Protein AF-A0A9P6R5T7-F1 (afdb_monomer_lite)

Radius of gyration: 23.68 Å; chains: 1; bounding box: 91×41×54 Å

Secondary structure (DSSP, 8-state):
--------PPP------GGGS-S--------PPPPPTTPPPS-HHHHHHHHHHHHSPSPPTTSS-HHHHHHHHHHHH-HHHHHHHHHHHHHHHHHHHH-S---HHHHHHHHHHGGGS-HHHHHHHHHHHHHHHHH-SS--HHHHHHHHHHHHTPPTTSS-HHHHHHHHHHHHHHHHHTTTS-HHHHHHHHHHHHHHHHHHHHTT--S---HHHHHHHHHHHHHTT-

Structure (mmCIF, N/CA/C/O backbone):
data_AF-A0A9P6R5T7-F1
#
_entry.id   AF-A0A9P6R5T7-F1
#
loop_
_atom_site.group_PDB
_atom_site.id
_atom_site.type_symbol
_atom_site.label_atom_id
_atom_site.label_alt_id
_atom_site.label_comp_id
_atom_site.label_asym_id
_atom_site.label_entity_id
_atom_site.label_seq_id
_atom_site.pdbx_PDB_ins_code
_atom_site.Cartn_x
_atom_site.Cartn_y
_atom_site.Cartn_z
_atom_site.occupancy
_atom_site.B_iso_or_equiv
_atom_site.auth_seq_id
_atom_site.auth_comp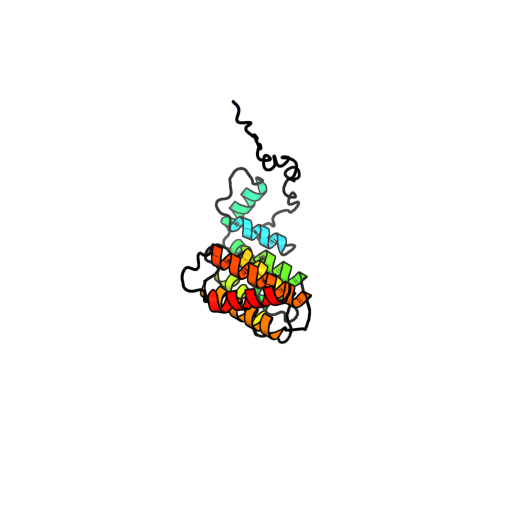_id
_atom_site.auth_asym_id
_atom_site.auth_atom_id
_atom_site.pdbx_PDB_model_num
ATOM 1 N N . MET A 1 1 ? 70.461 21.029 13.397 1.00 35.22 1 MET A N 1
ATOM 2 C CA . MET A 1 1 ? 69.632 22.252 13.493 1.00 35.22 1 MET A CA 1
ATOM 3 C C . MET A 1 1 ? 69.107 22.554 12.098 1.00 35.22 1 MET A C 1
ATOM 5 O O . MET A 1 1 ? 69.933 22.679 11.215 1.00 35.22 1 MET A O 1
ATOM 9 N N . ALA A 1 2 ? 67.817 22.617 11.790 1.00 35.91 2 ALA A N 1
ATOM 10 C CA . ALA A 1 2 ? 66.601 22.379 12.557 1.00 35.91 2 ALA A CA 1
ATOM 11 C C . ALA A 1 2 ? 65.521 21.917 11.555 1.00 35.91 2 ALA A C 1
ATOM 13 O O . ALA A 1 2 ? 65.414 22.484 10.469 1.00 35.91 2 ALA A O 1
ATOM 14 N N . TYR A 1 3 ? 64.772 20.873 11.911 1.00 31.05 3 TYR A N 1
ATOM 15 C CA . TYR A 1 3 ? 63.537 20.480 11.232 1.00 31.05 3 TYR A CA 1
ATOM 16 C C . TYR A 1 3 ? 62.458 21.518 11.571 1.00 31.05 3 TYR A C 1
ATOM 18 O O . TYR A 1 3 ? 62.291 21.855 12.741 1.00 31.05 3 TYR A O 1
ATOM 26 N N . VAL A 1 4 ? 61.746 22.029 10.565 1.00 40.00 4 VAL A N 1
ATOM 27 C CA . VAL A 1 4 ? 60.558 22.873 10.754 1.00 40.00 4 VAL A CA 1
ATOM 28 C C . VAL A 1 4 ? 59.342 22.016 10.424 1.00 40.00 4 VAL A C 1
ATOM 30 O O . VAL A 1 4 ? 59.056 21.750 9.259 1.00 40.00 4 VAL A O 1
ATOM 33 N N . GLU A 1 5 ? 58.661 21.545 11.465 1.00 35.28 5 GLU A N 1
ATOM 34 C CA . GLU A 1 5 ? 57.391 20.827 11.372 1.00 35.28 5 GLU A CA 1
ATOM 35 C C . GLU A 1 5 ? 56.309 21.744 10.786 1.00 35.28 5 GLU A C 1
ATOM 37 O O . GLU A 1 5 ? 55.993 22.802 11.332 1.00 35.28 5 GLU A O 1
ATOM 42 N N . HIS A 1 6 ? 55.723 21.342 9.660 1.00 39.03 6 HIS A N 1
ATOM 43 C CA . HIS A 1 6 ? 54.469 21.909 9.176 1.00 39.03 6 HIS A CA 1
ATOM 44 C C . HIS A 1 6 ? 53.315 21.208 9.896 1.00 39.03 6 HIS A C 1
ATOM 46 O O . HIS A 1 6 ? 52.874 20.133 9.497 1.00 39.03 6 HIS A O 1
ATOM 52 N N . SER A 1 7 ? 52.834 21.827 10.977 1.00 39.62 7 SER A N 1
ATOM 53 C CA . SER A 1 7 ? 51.583 21.451 11.639 1.00 39.62 7 SER A CA 1
ATOM 54 C C . SER A 1 7 ? 50.399 21.854 10.751 1.00 39.62 7 SER A C 1
ATOM 56 O O . SER A 1 7 ? 49.835 22.942 10.869 1.00 39.62 7 SER A O 1
ATOM 58 N N . GLY A 1 8 ? 50.065 20.988 9.794 1.00 36.66 8 GLY A N 1
ATOM 59 C CA . GLY A 1 8 ? 48.833 21.054 9.016 1.00 36.66 8 GLY A CA 1
ATOM 60 C C . GLY A 1 8 ? 47.677 20.526 9.858 1.00 36.66 8 GLY A C 1
ATOM 61 O O . GLY A 1 8 ? 47.391 19.332 9.850 1.00 36.66 8 GLY A O 1
ATOM 62 N N . ARG A 1 9 ? 47.037 21.415 10.620 1.00 36.22 9 ARG A N 1
ATOM 63 C CA . ARG A 1 9 ? 45.802 21.121 11.353 1.00 36.22 9 ARG A CA 1
ATOM 64 C C . ARG A 1 9 ? 44.720 20.748 10.333 1.00 36.22 9 ARG A C 1
ATOM 66 O O . ARG A 1 9 ? 44.379 21.565 9.481 1.00 36.22 9 ARG A O 1
ATOM 73 N N . ALA A 1 10 ? 44.221 19.515 10.401 1.00 39.94 10 ALA A N 1
ATOM 74 C CA . ALA A 1 10 ? 43.073 19.079 9.613 1.00 39.94 10 ALA A CA 1
ATOM 75 C C . ALA A 1 10 ? 41.886 20.032 9.863 1.00 39.94 10 ALA A C 1
ATOM 77 O O . ALA A 1 10 ? 41.680 20.429 11.015 1.00 39.94 10 ALA A O 1
ATOM 78 N N . PRO A 1 11 ? 41.126 20.437 8.829 1.00 41.22 11 PRO A N 1
ATOM 79 C CA . PRO A 1 11 ? 39.915 21.209 9.043 1.00 41.22 11 PRO A CA 1
ATOM 80 C C . PRO A 1 11 ? 38.909 20.338 9.799 1.00 41.22 11 PRO A C 1
ATOM 82 O O . PRO A 1 11 ? 38.551 19.251 9.346 1.00 41.22 11 PRO A O 1
ATOM 85 N N . ASP A 1 12 ? 38.506 20.829 10.970 1.00 41.50 12 ASP A N 1
ATOM 86 C CA . ASP A 1 12 ? 37.414 20.304 11.784 1.00 41.50 12 ASP A CA 1
ATOM 87 C C . ASP A 1 12 ? 36.182 20.156 10.883 1.00 41.50 12 ASP A C 1
ATOM 89 O O . ASP A 1 12 ? 35.654 21.143 10.359 1.00 41.50 12 ASP A O 1
ATOM 93 N N . ILE A 1 13 ? 35.767 18.915 10.634 1.00 43.47 13 ILE A N 1
ATOM 94 C CA . ILE A 1 13 ? 34.576 18.626 9.844 1.00 43.47 13 ILE A CA 1
ATOM 95 C C . ILE A 1 13 ? 33.380 19.048 10.693 1.00 43.47 13 ILE A C 1
ATOM 97 O O . ILE A 1 13 ? 32.927 18.319 11.565 1.00 43.47 13 ILE A O 1
ATOM 101 N N . ALA A 1 14 ? 32.911 20.256 10.398 1.00 43.25 14 ALA A N 1
ATOM 102 C CA . ALA A 1 14 ? 31.544 20.717 10.557 1.00 43.25 14 ALA A CA 1
ATOM 103 C C . ALA A 1 14 ? 30.917 20.476 11.941 1.00 43.25 14 ALA A C 1
ATOM 105 O O . ALA A 1 14 ? 30.157 19.532 12.150 1.00 43.25 14 ALA A O 1
ATOM 106 N N . SER A 1 15 ? 31.086 21.456 12.835 1.00 47.16 15 SER A N 1
ATOM 107 C CA . SER A 1 15 ? 29.989 21.837 13.731 1.00 47.16 15 SER A CA 1
ATOM 108 C C . SER A 1 15 ? 28.795 22.226 12.863 1.00 47.16 15 SER A C 1
ATOM 110 O O . SER A 1 15 ? 28.685 23.364 12.409 1.00 47.16 15 SER A O 1
ATOM 112 N N . ILE A 1 16 ? 27.935 21.253 12.582 1.00 48.16 16 ILE A N 1
ATOM 113 C CA . ILE A 1 16 ? 26.609 21.476 12.023 1.00 48.16 16 ILE A CA 1
ATOM 114 C C . ILE A 1 16 ? 25.897 22.424 13.002 1.00 48.16 16 ILE A C 1
ATOM 116 O O . ILE A 1 16 ? 25.766 22.067 14.176 1.00 48.16 16 ILE A O 1
ATOM 120 N N . PRO A 1 17 ? 25.477 23.634 12.588 1.00 49.16 17 PRO A N 1
ATOM 121 C CA . PRO A 1 17 ? 24.652 24.481 13.434 1.00 49.16 17 PRO A CA 1
ATOM 122 C C . PRO A 1 17 ? 23.427 23.674 13.867 1.00 49.16 17 PRO A C 1
ATOM 124 O O . PRO A 1 17 ? 22.736 23.105 13.023 1.00 49.16 17 PRO A O 1
ATOM 127 N N . ALA A 1 18 ? 23.156 23.609 15.170 1.00 51.34 18 ALA A N 1
ATOM 128 C CA . ALA A 1 18 ? 21.998 22.888 15.708 1.00 51.34 18 ALA A CA 1
ATOM 129 C C . ALA A 1 18 ? 20.653 23.403 15.142 1.00 51.34 18 ALA A C 1
ATOM 131 O O . ALA A 1 18 ? 19.633 22.734 15.266 1.00 51.34 18 ALA A O 1
ATOM 132 N N . ASP A 1 19 ? 20.686 24.548 14.458 1.00 51.78 19 ASP A N 1
ATOM 133 C CA . ASP A 1 19 ? 19.548 25.241 13.866 1.00 51.78 19 ASP A CA 1
ATOM 134 C C . ASP A 1 19 ? 19.203 24.772 12.433 1.00 51.78 19 ASP A C 1
ATOM 136 O O . ASP A 1 19 ? 18.333 25.363 11.797 1.00 51.78 19 ASP A O 1
ATOM 140 N N . ILE A 1 20 ? 19.864 23.734 11.886 1.00 54.56 20 ILE A N 1
ATOM 141 C CA . ILE A 1 20 ? 19.485 23.172 10.567 1.00 54.56 20 ILE A CA 1
ATOM 142 C C . ILE A 1 20 ? 18.117 22.482 10.621 1.00 54.56 20 ILE A C 1
ATOM 144 O O . ILE A 1 20 ? 17.378 22.498 9.635 1.00 54.56 20 ILE A O 1
ATOM 148 N N . PHE A 1 21 ? 17.759 21.887 11.758 1.00 49.47 21 PHE A N 1
ATOM 149 C CA . PHE A 1 21 ? 16.429 21.324 11.929 1.00 49.47 21 PHE A CA 1
ATOM 150 C C . PHE A 1 21 ? 15.495 22.441 12.400 1.00 49.47 21 PHE A C 1
ATOM 152 O O . PHE A 1 21 ? 15.726 22.991 13.479 1.00 49.47 21 PHE A O 1
ATOM 159 N N . PRO A 1 22 ? 14.456 22.809 11.625 1.00 54.69 22 PRO A N 1
ATOM 160 C CA . PRO A 1 22 ? 13.461 23.748 12.113 1.00 54.69 22 PRO A CA 1
ATOM 161 C C . PRO A 1 22 ? 12.922 23.227 13.444 1.00 54.69 22 PRO A C 1
ATOM 163 O O . PRO A 1 22 ? 12.676 22.025 13.582 1.00 54.69 22 PRO A O 1
ATOM 166 N N . VAL A 1 23 ? 12.799 24.147 14.410 1.00 49.94 23 VAL A N 1
ATOM 167 C CA . VAL A 1 23 ? 12.083 23.995 15.686 1.00 49.94 23 VAL A CA 1
ATOM 168 C C . VAL A 1 23 ? 11.037 22.912 15.531 1.00 49.94 23 VAL A C 1
ATOM 170 O O . VAL A 1 23 ? 10.188 23.074 14.661 1.00 49.94 23 VAL A O 1
ATOM 173 N N . ASN A 1 24 ? 11.153 21.840 16.324 1.00 47.81 24 ASN A N 1
ATOM 174 C CA . ASN A 1 24 ? 10.278 20.670 16.303 1.00 47.81 24 ASN A CA 1
ATOM 175 C C . ASN A 1 24 ? 8.833 21.140 16.103 1.00 47.81 24 ASN A C 1
ATOM 177 O O . ASN A 1 24 ? 8.211 21.635 17.045 1.00 47.81 24 ASN A O 1
ATOM 181 N N . ILE A 1 25 ? 8.370 21.130 14.847 1.00 45.09 25 ILE A N 1
ATOM 182 C CA . ILE A 1 25 ? 7.057 21.659 14.505 1.00 45.09 25 ILE A CA 1
ATOM 183 C C . ILE A 1 25 ? 6.128 20.670 15.190 1.00 45.09 25 ILE A C 1
ATOM 185 O O . ILE A 1 25 ? 6.208 19.482 14.857 1.00 45.09 25 ILE A O 1
ATOM 189 N N . PRO A 1 26 ? 5.330 21.100 16.187 1.00 48.81 26 PRO A N 1
ATOM 190 C CA . PRO A 1 26 ? 4.412 20.184 16.831 1.00 48.81 26 PRO A CA 1
ATOM 191 C C . PRO A 1 26 ? 3.599 19.520 15.718 1.00 48.81 26 PRO A C 1
ATOM 193 O O . PRO A 1 26 ? 3.166 20.232 14.801 1.00 48.81 26 PRO A O 1
ATOM 196 N N . PRO A 1 27 ? 3.455 18.180 15.741 1.00 46.34 27 PRO A N 1
ATOM 197 C CA . PRO A 1 27 ? 2.653 17.475 14.757 1.00 46.34 27 PRO A CA 1
ATOM 198 C C . PRO A 1 27 ? 1.332 18.227 14.597 1.00 46.34 27 PRO A C 1
ATOM 200 O O . PRO A 1 27 ? 0.787 18.656 15.621 1.00 46.34 27 PRO A O 1
ATOM 203 N N . PRO A 1 28 ? 0.854 18.461 13.361 1.00 47.78 28 PRO A N 1
ATOM 204 C CA . PRO A 1 28 ? -0.396 19.175 13.161 1.00 47.78 28 PRO A CA 1
ATOM 205 C C . PRO A 1 28 ? -1.445 18.545 14.071 1.00 47.78 28 PRO A C 1
ATOM 207 O O . PRO A 1 28 ? -1.650 17.330 14.029 1.00 47.78 28 PRO A O 1
ATOM 210 N N . ALA A 1 29 ? -2.025 19.362 14.954 1.00 48.78 29 ALA A N 1
ATOM 211 C CA . ALA A 1 29 ? -3.080 18.898 15.830 1.00 48.78 29 ALA A CA 1
ATOM 212 C C . ALA A 1 29 ? -4.177 18.336 14.924 1.00 48.78 29 ALA A C 1
ATOM 214 O O . ALA A 1 29 ? -4.667 19.025 14.028 1.00 48.78 29 ALA A O 1
ATOM 215 N N . LEU A 1 30 ? -4.489 17.053 15.094 1.00 52.94 30 LEU A N 1
ATOM 216 C CA . LEU A 1 30 ? -5.620 16.446 14.414 1.00 52.94 30 LEU A CA 1
ATOM 217 C C . LEU A 1 30 ? -6.872 17.121 14.984 1.00 52.94 30 LEU A C 1
ATOM 219 O O . LEU A 1 30 ? -7.365 16.720 16.032 1.00 52.94 30 LEU A O 1
ATOM 223 N N . ASP A 1 31 ? -7.386 18.139 14.294 1.00 54.84 31 ASP A N 1
ATOM 224 C CA . ASP A 1 31 ? -8.653 18.826 14.604 1.00 54.84 31 ASP A CA 1
ATOM 225 C C . ASP A 1 31 ? -9.886 17.917 14.373 1.00 54.84 31 ASP A C 1
ATOM 227 O O . ASP A 1 31 ? -11.013 18.382 14.194 1.00 54.84 31 ASP A O 1
ATOM 231 N N . TRP A 1 32 ? -9.697 16.597 14.323 1.00 62.34 32 TRP A N 1
ATOM 232 C CA . TRP A 1 32 ? -10.726 15.633 13.960 1.00 62.34 32 TRP A CA 1
ATOM 233 C C . TRP A 1 32 ? -11.284 14.941 15.196 1.00 62.34 32 TRP A C 1
ATOM 235 O O . TRP A 1 32 ? -10.559 14.448 16.059 1.00 62.34 32 TRP A O 1
ATOM 245 N N . ILE A 1 33 ? -12.610 14.874 15.252 1.00 68.81 33 ILE A N 1
ATOM 246 C CA . ILE A 1 33 ? -13.337 14.124 16.271 1.00 68.81 33 ILE A CA 1
ATOM 247 C C . ILE A 1 33 ? -13.380 12.662 15.817 1.00 68.81 33 ILE A C 1
ATOM 249 O O . ILE A 1 33 ? -13.773 12.374 14.683 1.00 68.81 33 ILE A O 1
ATOM 253 N N . PHE A 1 34 ? -12.971 11.740 16.691 1.00 75.44 34 PHE A N 1
ATOM 254 C CA . PHE A 1 34 ? -13.108 10.311 16.417 1.00 75.44 34 PHE A CA 1
ATOM 255 C C . PHE A 1 34 ? -14.590 9.936 16.299 1.00 75.44 34 PHE A C 1
ATOM 257 O O . PHE A 1 34 ? -15.387 10.360 17.145 1.00 75.44 34 PHE A O 1
ATOM 264 N N . PRO A 1 35 ? -14.965 9.161 15.269 1.00 80.62 35 PRO A N 1
ATOM 265 C CA . PRO A 1 35 ? -16.345 8.752 15.063 1.00 80.62 35 PRO A CA 1
ATOM 266 C C . PRO A 1 35 ? -16.779 7.869 16.229 1.00 80.62 35 PRO A C 1
ATOM 268 O O . PRO A 1 35 ? -16.005 7.040 16.720 1.00 80.62 35 PRO A O 1
ATOM 271 N N . LYS A 1 36 ? -18.020 8.018 16.685 1.00 77.50 36 LYS A N 1
ATOM 272 C CA . LYS A 1 36 ? -18.587 7.010 17.587 1.00 77.50 36 LYS A CA 1
ATOM 273 C C . LYS A 1 36 ? -18.738 5.682 16.834 1.00 77.50 36 LYS A C 1
ATOM 275 O O . LYS A 1 36 ? -18.785 5.693 15.602 1.00 77.50 36 LYS A O 1
ATOM 280 N N . PRO A 1 37 ? -18.850 4.551 17.551 1.00 72.62 37 PRO A N 1
ATOM 281 C CA . PRO A 1 37 ? -19.232 3.294 16.920 1.00 72.62 37 PRO A CA 1
ATOM 282 C C . PRO A 1 37 ? -20.456 3.494 16.019 1.00 72.62 37 PRO A C 1
ATOM 284 O O . PRO A 1 37 ? -21.366 4.246 16.379 1.00 72.62 37 PRO A O 1
ATOM 287 N N 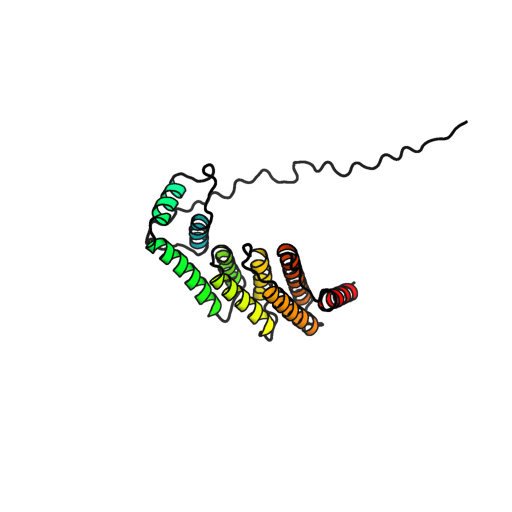. ASP A 1 38 ? -20.428 2.875 14.840 1.00 73.50 38 ASP A N 1
ATOM 288 C CA . ASP A 1 38 ? -21.460 2.970 13.796 1.00 73.50 38 ASP A CA 1
ATOM 289 C C . ASP A 1 38 ? -21.645 4.342 13.115 1.00 73.50 38 ASP A C 1
ATOM 291 O O . ASP A 1 38 ? -22.438 4.454 12.174 1.00 73.50 38 ASP A O 1
ATOM 295 N N . GLU A 1 39 ? -20.911 5.391 13.505 1.00 83.38 39 GLU A N 1
ATOM 296 C CA . GLU A 1 39 ? -20.951 6.660 12.772 1.00 83.38 39 GLU A CA 1
ATOM 297 C C . GLU A 1 39 ? -20.241 6.529 11.402 1.00 83.38 39 GLU A C 1
ATOM 299 O O . GLU A 1 39 ? -19.240 5.805 11.251 1.00 83.38 39 GLU A O 1
ATOM 304 N N . PRO A 1 40 ? -20.760 7.208 10.359 1.00 81.75 40 PRO A N 1
ATOM 305 C CA . PRO A 1 40 ? -20.126 7.221 9.050 1.00 81.75 40 PRO A CA 1
ATOM 306 C C . PRO A 1 40 ? -18.774 7.932 9.124 1.00 81.75 40 PRO A C 1
ATOM 308 O O . PRO A 1 40 ? -18.640 8.972 9.769 1.00 81.75 40 PRO A O 1
ATOM 311 N N . LEU A 1 41 ? -17.782 7.382 8.424 1.00 84.88 41 LEU A N 1
ATOM 312 C CA . LEU A 1 41 ? -16.498 8.053 8.258 1.00 84.88 41 LEU A CA 1
ATOM 313 C C . LEU A 1 41 ? -16.616 9.168 7.220 1.00 84.88 41 LEU A C 1
ATOM 315 O O . LEU A 1 41 ? -17.364 9.051 6.248 1.00 84.88 41 LEU A O 1
ATOM 319 N N . LEU A 1 42 ? -15.858 10.236 7.436 1.00 83.19 42 LEU A N 1
ATOM 320 C CA . LEU A 1 42 ? -15.802 11.401 6.561 1.00 83.19 42 LEU A CA 1
ATOM 321 C C . LEU A 1 42 ? -14.929 11.133 5.332 1.00 83.19 42 LEU A C 1
ATOM 323 O O . LEU A 1 42 ? -15.301 11.521 4.226 1.00 83.19 42 LEU A O 1
ATOM 327 N N . ASP A 1 43 ? -13.788 10.466 5.519 1.00 86.62 43 ASP A N 1
ATOM 328 C CA . ASP A 1 43 ? -12.800 10.230 4.469 1.00 86.62 43 ASP A CA 1
ATOM 329 C C . ASP A 1 43 ? -11.858 9.037 4.765 1.00 86.62 43 ASP A C 1
ATOM 331 O O . ASP A 1 43 ? -11.921 8.387 5.814 1.00 86.62 43 ASP A O 1
ATOM 335 N N . ILE A 1 44 ? -10.994 8.717 3.792 1.00 87.69 44 ILE A N 1
ATOM 336 C CA . ILE A 1 44 ? -9.969 7.664 3.904 1.00 87.69 44 ILE A CA 1
ATOM 337 C C . ILE A 1 44 ? -8.923 7.994 4.987 1.00 87.69 44 ILE A C 1
ATOM 339 O O . ILE A 1 44 ? -8.606 7.097 5.769 1.00 87.69 44 ILE A O 1
ATOM 343 N N . PRO A 1 45 ? -8.393 9.228 5.103 1.00 88.06 45 PRO A N 1
ATOM 344 C CA . PRO A 1 45 ? -7.505 9.595 6.205 1.00 88.06 45 PRO A CA 1
ATOM 345 C C . PRO A 1 45 ? -8.062 9.256 7.592 1.00 88.06 45 PRO A C 1
ATOM 347 O O . PRO A 1 45 ? -7.343 8.668 8.399 1.00 88.06 45 PRO A O 1
ATOM 350 N N . GLN A 1 46 ? -9.343 9.534 7.857 1.00 87.19 46 GLN A N 1
ATOM 351 C CA . GLN A 1 46 ? -9.980 9.190 9.127 1.00 87.19 46 GLN A CA 1
ATOM 352 C C . GLN A 1 46 ? -9.986 7.673 9.364 1.00 87.19 46 GLN A C 1
ATOM 354 O O . GLN A 1 46 ? -9.685 7.225 10.473 1.00 87.19 46 GLN A O 1
ATOM 359 N N . LEU A 1 47 ? -10.260 6.871 8.328 1.00 90.38 47 LEU A N 1
ATOM 360 C CA . LEU A 1 47 ? -10.172 5.409 8.395 1.00 90.38 47 LEU A CA 1
ATOM 361 C C . LEU A 1 47 ? -8.753 4.936 8.741 1.00 90.38 47 LEU A C 1
ATOM 363 O O . LEU A 1 47 ? -8.578 4.106 9.636 1.00 90.38 47 LEU A O 1
ATOM 367 N N . VAL A 1 48 ? -7.743 5.480 8.057 1.00 89.12 48 VAL A N 1
ATOM 368 C CA . VAL A 1 48 ? -6.331 5.149 8.289 1.00 89.12 48 VAL A CA 1
ATOM 369 C C . VAL A 1 48 ? -5.928 5.496 9.715 1.00 89.12 48 VAL A C 1
ATOM 371 O O . VAL A 1 48 ? -5.307 4.668 10.380 1.00 89.12 48 VAL A O 1
ATOM 374 N N . SER A 1 49 ? -6.311 6.669 10.223 1.00 87.69 49 SER A N 1
ATOM 375 C CA . SER A 1 49 ? -6.035 7.068 11.606 1.00 87.69 49 SER A CA 1
ATOM 376 C C . SER A 1 49 ? -6.675 6.113 12.616 1.00 87.69 49 SER A C 1
ATOM 378 O O . SER A 1 49 ? -5.995 5.668 13.542 1.00 87.69 49 SER A O 1
ATOM 380 N N . CYS A 1 50 ? -7.945 5.742 12.417 1.00 89.12 50 CYS A N 1
ATOM 381 C CA . CYS A 1 50 ? -8.648 4.802 13.294 1.00 89.12 50 CYS A CA 1
ATOM 382 C C . CYS A 1 50 ? -7.948 3.436 13.332 1.00 89.12 50 CYS A C 1
ATOM 384 O O . CYS A 1 50 ? -7.651 2.917 14.408 1.00 89.12 50 CYS A O 1
ATOM 386 N N . LEU A 1 51 ? -7.633 2.868 12.164 1.00 90.19 51 LEU A N 1
ATOM 387 C CA . LEU A 1 51 ? -6.973 1.564 12.070 1.00 90.19 51 LEU A CA 1
ATOM 388 C C . LEU A 1 51 ? -5.523 1.599 12.569 1.00 90.19 51 LEU A C 1
ATOM 390 O O . LEU A 1 51 ? -5.079 0.653 13.215 1.00 90.19 51 LEU A O 1
ATOM 394 N N . SER A 1 52 ? -4.797 2.693 12.332 1.00 88.38 52 SER A N 1
ATOM 395 C CA . SER A 1 52 ? -3.425 2.864 12.825 1.00 88.38 52 SER A CA 1
ATOM 396 C C . SER A 1 52 ? -3.384 2.829 14.349 1.00 88.38 52 SER A C 1
ATOM 398 O O . SER A 1 52 ? -2.566 2.115 14.922 1.00 88.38 52 SER A O 1
ATOM 400 N N . LEU A 1 53 ? -4.305 3.535 15.015 1.00 87.19 53 LEU A N 1
ATOM 401 C CA . LEU A 1 53 ? -4.405 3.527 16.477 1.00 87.19 53 LEU A CA 1
ATOM 402 C C . LEU A 1 53 ? -4.781 2.151 17.031 1.00 87.19 53 LEU A C 1
ATOM 404 O O . LEU A 1 53 ? -4.222 1.727 18.039 1.00 87.19 53 LEU A O 1
ATOM 408 N N . LEU A 1 54 ? -5.689 1.438 16.361 1.00 87.12 54 LEU A N 1
ATOM 409 C CA . LEU A 1 54 ? -6.088 0.088 16.766 1.00 87.12 54 LEU A CA 1
ATOM 410 C C . LEU A 1 54 ? -4.948 -0.931 16.620 1.00 87.12 54 LEU A C 1
ATOM 412 O O . LEU A 1 54 ? -4.851 -1.854 17.431 1.00 87.12 54 LEU A O 1
ATOM 416 N N . ASN A 1 55 ? -4.083 -0.757 15.618 1.00 84.69 55 ASN A N 1
ATOM 417 C CA . ASN A 1 55 ? -2.979 -1.671 15.322 1.00 84.69 55 ASN A CA 1
ATOM 418 C C . ASN A 1 55 ? -1.688 -1.351 16.104 1.00 84.69 55 ASN A C 1
ATOM 420 O O . ASN A 1 55 ? -0.879 -2.249 16.325 1.00 84.69 55 ASN A O 1
ATOM 424 N N . ALA A 1 56 ? -1.484 -0.108 16.551 1.00 76.12 56 ALA A N 1
ATOM 425 C CA . ALA A 1 56 ? -0.237 0.376 17.161 1.00 76.12 56 ALA A CA 1
ATOM 426 C C . ALA A 1 56 ? -0.013 -0.024 18.641 1.00 76.12 56 ALA A C 1
ATOM 428 O O . ALA A 1 56 ? 0.705 0.657 19.370 1.00 76.12 56 ALA A O 1
ATOM 429 N N . SER A 1 57 ? -0.612 -1.116 19.123 1.00 61.56 57 SER A N 1
ATOM 430 C CA . SER A 1 57 ? -0.471 -1.531 20.526 1.00 61.56 57 SER A CA 1
ATOM 431 C C . SER A 1 57 ? 0.919 -2.141 20.815 1.00 61.56 57 SER A C 1
ATOM 433 O O . SER A 1 57 ? 1.324 -3.050 20.086 1.00 61.56 57 SER A O 1
ATOM 435 N N . PRO A 1 58 ? 1.646 -1.717 21.876 1.00 57.06 58 PRO A N 1
ATOM 436 C CA . PRO A 1 58 ? 1.272 -0.730 22.891 1.00 57.06 58 PRO A CA 1
ATOM 437 C C . PRO A 1 58 ? 1.632 0.709 22.489 1.00 57.06 58 PRO A C 1
ATOM 439 O O . PRO A 1 58 ? 2.766 1.000 22.108 1.00 57.06 58 PRO A O 1
ATOM 442 N N . LEU A 1 59 ? 0.675 1.622 22.663 1.00 63.41 59 LEU A N 1
ATOM 443 C CA . LEU A 1 59 ? 0.893 3.061 22.523 1.00 63.41 59 LEU A CA 1
ATOM 444 C C . LEU A 1 59 ? 1.602 3.588 23.786 1.00 63.41 59 LEU A C 1
ATOM 446 O O . LEU A 1 59 ? 1.279 3.136 24.884 1.00 63.41 59 LEU A O 1
ATOM 450 N N . PRO A 1 60 ? 2.554 4.529 23.679 1.00 57.69 60 PRO A N 1
ATOM 451 C CA . PRO A 1 60 ? 3.148 5.154 24.855 1.00 57.69 60 PRO A CA 1
ATOM 452 C C . PRO A 1 60 ? 2.082 5.962 25.616 1.00 57.69 60 PRO A C 1
ATOM 454 O O . PRO A 1 60 ? 1.536 6.931 25.086 1.00 57.69 60 PRO A O 1
ATOM 457 N N . ASP A 1 61 ? 1.818 5.571 26.867 1.00 54.38 61 ASP A N 1
ATOM 458 C CA . ASP A 1 61 ? 0.753 6.097 27.747 1.00 54.38 61 ASP A CA 1
ATOM 459 C C . ASP A 1 61 ? 0.768 7.629 27.951 1.00 54.38 61 ASP A C 1
ATOM 461 O O . ASP A 1 61 ? -0.199 8.204 28.446 1.00 54.38 61 ASP A O 1
ATOM 465 N N . SER A 1 62 ? 1.854 8.315 27.590 1.00 54.94 62 SER A N 1
ATOM 466 C CA . SER A 1 62 ? 2.067 9.746 27.834 1.00 54.94 62 SER A CA 1
ATOM 467 C C . SER A 1 62 ? 1.718 10.677 26.664 1.00 54.94 62 SER A C 1
ATOM 469 O O . SER A 1 62 ? 1.847 11.889 26.827 1.00 54.94 62 SER A O 1
ATOM 471 N N . ALA A 1 63 ? 1.304 10.158 25.500 1.00 59.78 63 ALA A N 1
ATOM 472 C CA . ALA A 1 63 ? 1.195 10.958 24.270 1.00 59.78 63 ALA A CA 1
ATOM 473 C C . ALA A 1 63 ? -0.232 11.182 23.732 1.00 59.78 63 ALA A C 1
ATOM 475 O O . ALA A 1 63 ? -0.394 11.939 22.776 1.00 59.78 63 ALA A O 1
ATOM 476 N N . LEU A 1 64 ? -1.260 10.535 24.293 1.00 69.06 64 LEU A N 1
ATOM 477 C CA . LEU A 1 64 ? -2.613 10.555 23.723 1.00 69.06 64 LEU A CA 1
ATOM 478 C C . LEU A 1 64 ? -3.608 11.316 24.598 1.00 69.06 64 LEU A C 1
ATOM 480 O O . LEU A 1 64 ? -3.673 11.124 25.810 1.00 69.06 64 LEU A O 1
ATOM 484 N N . GLU A 1 65 ? -4.421 12.148 23.948 1.00 78.94 65 GLU A N 1
ATOM 485 C CA . GLU A 1 65 ? -5.534 12.861 24.573 1.00 78.94 65 GLU A CA 1
ATOM 486 C C . GLU A 1 65 ? -6.519 11.877 25.246 1.00 78.94 65 GLU A C 1
ATOM 488 O O . GLU A 1 65 ? -6.812 10.811 24.685 1.00 78.94 65 GLU A O 1
ATOM 493 N N . PRO A 1 66 ? -7.101 12.212 26.415 1.00 79.44 66 PRO A N 1
ATOM 494 C CA . PRO A 1 66 ? -7.995 11.313 27.153 1.00 79.44 66 PRO A CA 1
ATOM 495 C C . PRO A 1 66 ? -9.211 10.830 26.348 1.00 79.44 66 PRO A C 1
ATOM 497 O O . PRO A 1 66 ? -9.703 9.721 26.556 1.00 79.44 66 PRO A O 1
ATOM 500 N N . SER A 1 67 ? -9.701 11.655 25.419 1.00 79.31 67 SER A N 1
ATOM 501 C CA . SER A 1 67 ? -10.801 11.310 24.512 1.00 79.31 67 SER A CA 1
ATOM 502 C C . SER A 1 67 ? -10.424 10.186 23.544 1.00 79.31 67 SER A C 1
ATOM 504 O O . SER A 1 67 ? -11.239 9.300 23.295 1.00 79.31 67 SER A O 1
ATOM 506 N N . VAL A 1 68 ? -9.185 10.188 23.049 1.00 81.06 68 VAL A N 1
ATOM 507 C CA . VAL A 1 68 ? -8.646 9.179 22.127 1.00 81.06 68 VAL A CA 1
ATOM 508 C C . VAL A 1 68 ? -8.426 7.864 22.853 1.00 81.06 68 VAL A C 1
ATOM 510 O O . VAL A 1 68 ? -8.798 6.815 22.338 1.00 81.06 68 VAL A O 1
ATOM 513 N N . LEU A 1 69 ? -7.894 7.913 24.077 1.00 82.00 69 LEU A N 1
ATOM 514 C CA . LEU A 1 69 ? -7.736 6.724 24.916 1.00 82.00 69 LEU A CA 1
ATOM 515 C C . LEU A 1 69 ? -9.082 6.065 25.216 1.00 82.00 69 LEU A C 1
ATOM 517 O O . LEU A 1 69 ? -9.208 4.847 25.102 1.00 82.00 69 LEU A O 1
ATOM 521 N N . LYS A 1 70 ? -10.098 6.866 25.549 1.00 83.75 70 LYS A N 1
ATOM 522 C CA . LYS A 1 70 ? -11.452 6.358 25.774 1.00 83.75 70 LYS A CA 1
ATOM 523 C C . LYS A 1 70 ? -12.032 5.727 24.507 1.00 83.75 70 LYS A C 1
ATOM 525 O O . LYS A 1 70 ? -12.504 4.597 24.560 1.00 83.75 70 LYS A O 1
ATOM 530 N N . TRP A 1 71 ? -11.952 6.425 23.373 1.00 87.12 71 TRP A N 1
ATOM 531 C CA . TRP A 1 71 ? -12.407 5.890 22.088 1.00 87.12 71 TRP A CA 1
ATOM 532 C C . TRP A 1 71 ? -11.700 4.578 21.736 1.00 87.12 71 TRP A C 1
ATOM 534 O O . TRP A 1 71 ? -12.351 3.623 21.315 1.00 87.12 71 TRP A O 1
ATOM 544 N N . LEU A 1 72 ? -10.383 4.510 21.949 1.00 86.44 72 LEU A N 1
ATOM 545 C CA . LEU A 1 72 ? -9.590 3.319 21.681 1.00 86.44 72 LEU A CA 1
ATOM 546 C C . LEU A 1 72 ? -10.037 2.158 22.566 1.00 86.44 72 LEU A C 1
ATOM 548 O O . LEU A 1 72 ? -10.224 1.068 22.050 1.00 86.44 72 LEU A O 1
ATOM 552 N N . GLN A 1 73 ? -10.255 2.376 23.865 1.00 85.12 73 GLN A N 1
ATOM 553 C CA . GLN A 1 73 ? -10.747 1.339 24.779 1.00 85.12 73 GLN A CA 1
ATOM 554 C C . GLN A 1 73 ? -12.134 0.827 24.373 1.00 85.12 73 GLN A C 1
ATOM 556 O O . GLN A 1 73 ? -12.332 -0.385 24.266 1.00 85.12 73 GLN A O 1
ATOM 561 N N . ASP A 1 74 ? -13.065 1.742 24.095 1.00 86.12 74 ASP A N 1
ATOM 562 C CA . ASP A 1 74 ? -14.438 1.414 23.700 1.00 86.12 74 ASP A CA 1
ATOM 563 C C . ASP A 1 74 ? -14.451 0.628 22.373 1.00 86.12 74 ASP A C 1
ATOM 565 O O . ASP A 1 74 ? -15.080 -0.426 22.259 1.00 86.12 74 ASP A O 1
ATOM 569 N N . THR A 1 75 ? -13.677 1.084 21.385 1.00 87.12 75 THR A N 1
ATOM 570 C CA . THR A 1 75 ? -13.549 0.438 20.069 1.00 87.12 75 THR A CA 1
ATOM 571 C C . THR A 1 75 ? -12.754 -0.864 20.152 1.00 87.12 75 THR A C 1
ATOM 573 O O . THR A 1 75 ? -13.047 -1.833 19.454 1.00 87.12 75 THR A O 1
ATOM 576 N N . GLN A 1 76 ? -11.766 -0.954 21.047 1.00 86.38 76 GLN A N 1
ATOM 577 C CA . GLN A 1 76 ? -10.986 -2.170 21.236 1.00 86.38 76 GLN A CA 1
ATOM 578 C C . GLN A 1 76 ? -11.820 -3.290 21.877 1.00 86.38 76 GLN A C 1
ATOM 580 O O . GLN A 1 76 ? -11.577 -4.465 21.586 1.00 86.38 76 GLN A O 1
ATOM 585 N N . ALA A 1 77 ? -12.821 -2.940 22.685 1.00 86.56 77 ALA A N 1
ATOM 586 C CA . ALA A 1 77 ? -13.797 -3.874 23.241 1.00 86.56 77 ALA A CA 1
ATOM 587 C C . ALA A 1 77 ? -14.918 -4.254 22.252 1.00 86.56 77 ALA A C 1
ATOM 589 O O . ALA A 1 77 ? -15.561 -5.288 22.434 1.00 86.56 77 ALA A O 1
ATOM 590 N N . ASN A 1 78 ? -15.139 -3.462 21.198 1.00 89.62 78 ASN A N 1
ATOM 591 C CA . ASN A 1 78 ? -16.179 -3.697 20.200 1.00 89.62 78 ASN A CA 1
ATOM 592 C C . ASN A 1 78 ? -15.630 -4.444 18.967 1.00 89.62 78 ASN A C 1
ATOM 594 O O . ASN A 1 78 ? -15.001 -3.859 18.087 1.00 89.62 78 ASN A O 1
ATOM 598 N N . ALA A 1 79 ? -15.875 -5.755 18.894 1.00 89.50 79 ALA A N 1
ATOM 599 C CA . ALA A 1 79 ? -15.429 -6.577 17.766 1.00 89.50 79 ALA A CA 1
ATOM 600 C C . ALA A 1 79 ? -16.109 -6.204 16.435 1.00 89.50 79 ALA A C 1
ATOM 602 O O . ALA A 1 79 ? -15.447 -6.225 15.401 1.00 89.50 79 ALA A O 1
ATOM 603 N N . GLU A 1 80 ? -17.389 -5.826 16.471 1.00 91.56 80 GLU A N 1
ATOM 604 C CA . GLU A 1 80 ? -18.170 -5.461 15.284 1.00 91.56 80 GLU A CA 1
ATOM 605 C C . GLU A 1 80 ? -17.643 -4.168 14.653 1.00 91.56 80 GLU A C 1
ATOM 607 O O . GLU A 1 80 ? -17.418 -4.110 13.447 1.00 91.56 80 GLU A O 1
ATOM 612 N N . GLU A 1 81 ? -17.328 -3.159 15.468 1.00 90.88 81 GLU A N 1
ATOM 613 C CA . GLU A 1 81 ? -16.766 -1.900 14.966 1.00 90.88 81 GLU A CA 1
ATOM 614 C C . GLU A 1 81 ? -15.374 -2.103 14.348 1.00 90.88 81 GLU A C 1
ATOM 616 O O . GLU A 1 81 ? -15.064 -1.538 13.298 1.00 90.88 81 GLU A O 1
ATOM 621 N N . LYS A 1 82 ? -14.534 -2.964 14.938 1.00 90.88 82 LYS A N 1
ATOM 622 C CA . LYS A 1 82 ? -13.244 -3.325 14.327 1.00 90.88 82 LYS A CA 1
ATOM 623 C C . LYS A 1 82 ? -13.425 -3.995 12.975 1.00 90.88 82 LYS A C 1
ATOM 625 O O . LYS A 1 82 ? -12.737 -3.633 12.021 1.00 90.88 82 LYS A O 1
ATOM 630 N N . GLU A 1 83 ? -14.326 -4.971 12.902 1.00 92.25 83 GLU A N 1
ATOM 631 C CA . GLU A 1 83 ? -14.626 -5.685 11.665 1.00 92.25 83 GLU A CA 1
ATOM 632 C C . GLU A 1 83 ? -15.169 -4.724 10.604 1.00 92.25 83 GLU A C 1
ATOM 634 O O . GLU A 1 83 ? -14.740 -4.776 9.451 1.00 92.25 83 GLU A O 1
ATOM 639 N N . ARG A 1 84 ? -16.033 -3.779 10.993 1.00 93.88 84 ARG A N 1
ATOM 640 C CA . ARG A 1 84 ? -16.552 -2.726 10.116 1.00 93.88 84 ARG A CA 1
ATOM 641 C C . ARG A 1 84 ? -15.430 -1.865 9.534 1.00 93.88 84 ARG A C 1
ATOM 643 O O . ARG A 1 84 ? -15.381 -1.678 8.316 1.00 93.88 84 ARG A O 1
ATOM 650 N N . LEU A 1 85 ? -14.514 -1.368 10.371 1.00 92.88 85 LEU A N 1
ATOM 651 C CA . LEU A 1 85 ? -13.381 -0.541 9.933 1.00 92.88 85 LEU A CA 1
ATOM 652 C C . LEU A 1 85 ? -12.428 -1.324 9.015 1.00 92.88 85 LEU A C 1
ATOM 654 O O . LEU A 1 85 ? -12.034 -0.826 7.960 1.00 92.88 85 LEU A O 1
ATOM 658 N N . GLN A 1 86 ? -12.102 -2.571 9.360 1.00 93.19 86 GLN A N 1
ATOM 659 C CA . GLN A 1 86 ? -11.272 -3.439 8.517 1.00 93.19 86 GLN A CA 1
ATOM 660 C C . GLN A 1 86 ? -11.941 -3.724 7.168 1.00 93.19 86 GLN A C 1
ATOM 662 O O . GLN A 1 86 ? -11.311 -3.594 6.116 1.00 93.19 86 GLN A O 1
ATOM 667 N N . THR A 1 87 ? -13.237 -4.037 7.183 1.00 94.06 87 THR A N 1
ATOM 668 C CA . THR A 1 87 ? -14.040 -4.259 5.975 1.00 94.06 87 THR A CA 1
ATOM 669 C C . THR A 1 87 ? -14.042 -3.023 5.084 1.00 94.06 87 THR A C 1
ATOM 671 O O . THR A 1 87 ? -13.938 -3.139 3.864 1.00 94.06 87 THR A O 1
ATOM 674 N N . LEU A 1 88 ? -14.104 -1.824 5.665 1.00 93.31 88 LEU A N 1
ATOM 675 C CA . LEU A 1 88 ? -14.048 -0.593 4.888 1.00 93.31 88 LEU A CA 1
ATOM 676 C C . LEU A 1 88 ? -12.689 -0.410 4.196 1.00 93.31 88 LEU A C 1
ATOM 678 O O . LEU A 1 88 ? -12.664 -0.063 3.017 1.00 93.31 88 LEU A O 1
ATOM 682 N N . ALA A 1 89 ? -11.574 -0.720 4.863 1.00 93.94 89 ALA A N 1
ATOM 683 C CA . ALA A 1 89 ? -10.249 -0.686 4.235 1.00 93.94 89 ALA A CA 1
ATOM 684 C C . ALA A 1 89 ? -10.124 -1.708 3.091 1.00 93.94 89 ALA A C 1
ATOM 686 O O . ALA A 1 89 ? -9.612 -1.385 2.016 1.00 93.94 89 ALA A O 1
ATOM 687 N N . ILE A 1 90 ? -10.670 -2.915 3.276 1.00 94.38 90 ILE A N 1
ATOM 688 C CA . ILE A 1 90 ? -10.735 -3.947 2.228 1.00 94.38 90 ILE A CA 1
ATOM 689 C C . ILE A 1 90 ? -11.600 -3.482 1.050 1.00 94.38 90 ILE A C 1
ATOM 691 O O . ILE A 1 90 ? -11.260 -3.733 -0.109 1.00 94.38 90 ILE A O 1
ATOM 695 N N . ASN A 1 91 ? -12.697 -2.771 1.312 1.00 93.69 91 ASN A N 1
ATOM 696 C CA . ASN A 1 91 ? -13.557 -2.220 0.267 1.00 93.69 91 ASN A CA 1
ATOM 697 C C . ASN A 1 91 ? -12.843 -1.136 -0.546 1.00 93.69 91 ASN A C 1
ATOM 699 O O . ASN A 1 91 ? -12.958 -1.145 -1.771 1.00 93.69 91 ASN A O 1
ATOM 703 N N . VAL A 1 92 ? -12.064 -0.258 0.098 1.00 93.12 92 VAL A N 1
ATOM 704 C CA . VAL A 1 92 ? -11.220 0.734 -0.595 1.00 93.12 92 VAL A CA 1
ATOM 705 C C . VAL A 1 92 ? -10.200 0.030 -1.493 1.00 93.12 92 VAL A C 1
ATOM 707 O O . VAL A 1 92 ? -10.108 0.343 -2.680 1.00 93.12 92 VAL A O 1
ATOM 710 N N . LEU A 1 93 ? -9.497 -0.983 -0.974 1.00 94.62 93 LEU A N 1
ATOM 711 C CA . LEU A 1 93 ? -8.571 -1.801 -1.764 1.00 94.62 93 LEU A CA 1
ATOM 712 C C . LEU A 1 93 ? -9.274 -2.471 -2.957 1.00 94.62 93 LEU A C 1
ATOM 714 O O . LEU A 1 93 ? -8.780 -2.442 -4.083 1.00 94.62 93 LEU A O 1
ATOM 718 N N . THR A 1 94 ? -10.444 -3.061 -2.728 1.00 93.62 94 THR A N 1
ATOM 719 C CA . THR A 1 94 ? -11.213 -3.765 -3.761 1.00 93.62 94 THR A CA 1
ATOM 720 C C . THR A 1 94 ? -11.696 -2.808 -4.848 1.00 93.62 94 THR A C 1
ATOM 722 O O . THR A 1 94 ? -11.620 -3.136 -6.035 1.00 93.62 94 THR A O 1
ATOM 725 N N . ALA A 1 95 ? -12.172 -1.622 -4.463 1.00 92.44 95 ALA A N 1
ATOM 726 C CA . ALA A 1 95 ? -12.562 -0.568 -5.391 1.00 92.44 95 ALA A CA 1
ATOM 727 C C . ALA A 1 95 ? -11.363 -0.112 -6.230 1.00 92.44 95 ALA A C 1
ATOM 729 O O . ALA A 1 95 ? -11.458 -0.077 -7.457 1.00 92.44 95 ALA A O 1
ATOM 730 N N . PHE A 1 96 ? -10.212 0.114 -5.588 1.00 92.94 96 PHE A N 1
ATOM 731 C CA . PHE A 1 96 ? -8.969 0.444 -6.276 1.00 92.94 96 PHE A CA 1
ATOM 732 C C . PHE A 1 96 ? -8.577 -0.630 -7.293 1.00 92.94 96 PHE A C 1
ATOM 734 O O . PHE A 1 96 ? -8.281 -0.310 -8.439 1.00 92.94 96 PHE A O 1
ATOM 741 N N . ILE A 1 97 ? -8.584 -1.914 -6.924 1.00 91.94 97 ILE A N 1
ATOM 742 C CA . ILE A 1 97 ? -8.183 -3.005 -7.830 1.00 91.94 97 ILE A CA 1
ATOM 743 C C . ILE A 1 97 ? -9.080 -3.054 -9.071 1.00 91.94 97 ILE A C 1
ATOM 745 O O . ILE A 1 97 ? -8.559 -3.188 -10.180 1.00 91.94 97 ILE A O 1
ATOM 749 N N . ARG A 1 98 ? -10.398 -2.899 -8.890 1.00 90.19 98 ARG A N 1
ATOM 750 C CA . ARG A 1 98 ? -11.401 -2.957 -9.967 1.00 90.19 98 ARG A CA 1
ATOM 751 C C . ARG A 1 98 ? -11.348 -1.775 -10.930 1.00 90.19 98 ARG A C 1
ATOM 753 O O . ARG A 1 98 ? -11.756 -1.933 -12.074 1.00 90.19 98 ARG A O 1
ATOM 760 N N . ASP A 1 99 ? -10.874 -0.618 -10.483 1.00 85.94 99 ASP A N 1
ATOM 761 C CA . ASP A 1 99 ? -10.776 0.564 -11.334 1.00 85.94 99 ASP A CA 1
ATOM 762 C C . ASP A 1 99 ? -9.666 0.405 -12.388 1.00 85.94 99 ASP A C 1
ATOM 764 O O . ASP A 1 99 ? -8.504 0.174 -12.064 1.00 85.94 99 ASP A O 1
ATOM 768 N N . GLU A 1 100 ? -9.975 0.531 -13.674 1.00 75.38 100 GLU A N 1
ATOM 769 C CA . GLU A 1 100 ? -8.974 0.388 -14.736 1.00 75.38 100 GLU A CA 1
ATOM 770 C C . GLU A 1 100 ? -8.106 1.647 -14.917 1.00 75.38 100 GLU A C 1
ATOM 772 O O . GLU A 1 100 ? -6.950 1.546 -15.357 1.00 75.38 100 GLU A O 1
ATOM 777 N N . LEU A 1 101 ? -8.631 2.824 -14.552 1.00 72.56 101 LEU A N 1
ATOM 778 C CA . LEU A 1 101 ? -8.025 4.131 -14.806 1.00 72.56 101 LEU A CA 1
ATOM 779 C C . LEU A 1 101 ? -7.610 4.803 -13.501 1.00 72.56 101 LEU A C 1
ATOM 781 O O . LEU A 1 101 ? -8.272 5.687 -12.976 1.00 72.56 101 LEU A O 1
ATOM 785 N N . LYS A 1 102 ? -6.437 4.408 -13.017 1.00 83.50 102 LYS A N 1
ATOM 786 C CA . LYS A 1 102 ? -5.864 4.943 -11.783 1.00 83.50 102 LYS A CA 1
ATOM 787 C C . LYS A 1 102 ? -5.044 6.190 -12.076 1.00 83.50 102 LYS A C 1
ATOM 789 O O . LYS A 1 102 ? -4.005 6.107 -12.741 1.00 83.50 102 LYS A O 1
ATOM 794 N N . ASP A 1 103 ? -5.489 7.328 -11.561 1.00 85.75 103 ASP A N 1
ATOM 795 C CA . ASP A 1 103 ? -4.681 8.538 -11.548 1.00 85.75 103 ASP A CA 1
ATOM 796 C C . ASP A 1 103 ? -3.751 8.583 -10.320 1.00 85.75 103 ASP A C 1
ATOM 798 O O . ASP A 1 103 ? -3.674 7.655 -9.509 1.00 85.75 103 ASP A O 1
ATOM 802 N N . LYS A 1 104 ? -2.979 9.666 -10.205 1.00 85.06 104 LYS A N 1
ATOM 803 C CA . LYS A 1 104 ? -2.053 9.859 -9.084 1.00 85.06 104 LYS A CA 1
ATOM 804 C C . LYS A 1 104 ? -2.781 9.993 -7.737 1.00 85.06 104 LYS A C 1
ATOM 806 O O . LYS A 1 104 ? -2.224 9.564 -6.731 1.00 85.06 104 LYS A O 1
ATOM 811 N N . GLY A 1 105 ? -3.971 10.591 -7.711 1.00 85.38 105 GLY A N 1
ATOM 812 C CA . GLY A 1 105 ? -4.763 10.781 -6.497 1.00 85.38 105 GLY A CA 1
ATOM 813 C C . GLY A 1 105 ? -5.285 9.451 -5.968 1.00 85.38 105 GLY A C 1
ATOM 814 O O . GLY A 1 105 ? -5.018 9.108 -4.823 1.00 85.38 105 GLY A O 1
ATOM 815 N N . THR A 1 106 ? -5.890 8.642 -6.837 1.00 88.62 106 THR A N 1
ATOM 816 C CA . THR A 1 106 ? -6.384 7.298 -6.503 1.00 88.62 106 THR A CA 1
ATOM 817 C C . THR A 1 106 ? 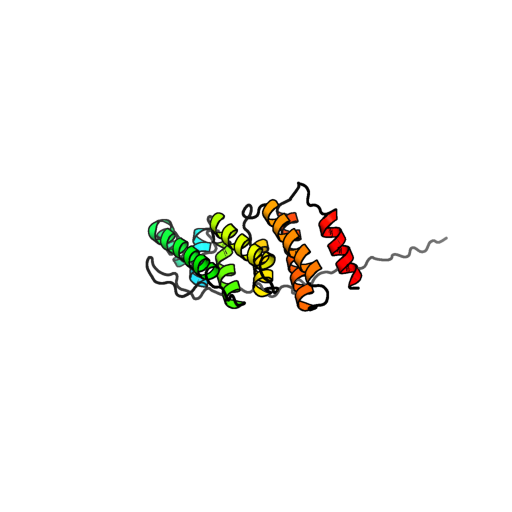-5.263 6.377 -6.008 1.00 88.62 106 THR A C 1
ATOM 819 O O . THR A 1 106 ? -5.449 5.591 -5.079 1.00 88.62 106 THR A O 1
ATOM 822 N N . VAL A 1 107 ? -4.064 6.486 -6.596 1.00 89.69 107 VAL A N 1
ATOM 823 C CA . VAL A 1 107 ? -2.874 5.777 -6.098 1.00 89.69 107 VAL A CA 1
ATOM 824 C C . VAL A 1 107 ? -2.457 6.287 -4.716 1.00 89.69 107 VAL A C 1
ATOM 826 O O . VAL A 1 107 ? -2.176 5.477 -3.842 1.00 89.69 107 VAL A O 1
ATOM 829 N N . ALA A 1 108 ? -2.430 7.600 -4.481 1.00 88.25 108 ALA A N 1
ATOM 830 C CA . ALA A 1 108 ? -2.070 8.146 -3.171 1.00 88.25 108 ALA A CA 1
ATOM 831 C C . ALA A 1 108 ? -3.056 7.710 -2.070 1.00 88.25 108 ALA A 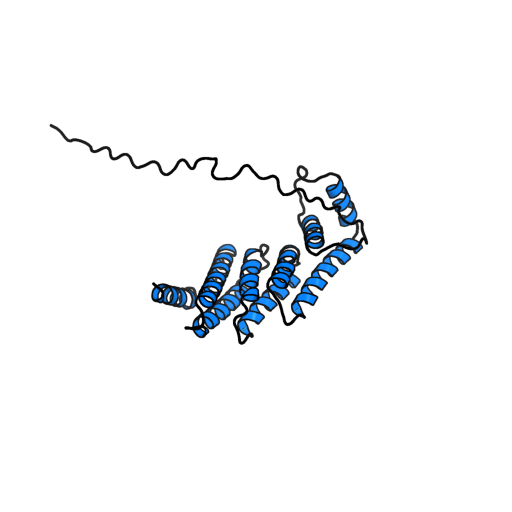C 1
ATOM 833 O O . ALA A 1 108 ? -2.632 7.351 -0.972 1.00 88.25 108 ALA A O 1
ATOM 834 N N . GLU A 1 109 ? -4.353 7.670 -2.377 1.00 88.31 109 GLU A N 1
ATOM 835 C CA . GLU A 1 109 ? -5.390 7.206 -1.452 1.00 88.31 109 GLU A CA 1
ATOM 836 C C . GLU A 1 109 ? -5.184 5.743 -1.050 1.00 88.31 109 GLU A C 1
ATOM 838 O O . GLU A 1 109 ? -5.130 5.438 0.142 1.00 88.31 109 GLU A O 1
ATOM 843 N N . VAL A 1 110 ? -4.993 4.832 -2.012 1.00 92.25 110 VAL A N 1
ATOM 844 C CA . VAL A 1 110 ? -4.775 3.417 -1.669 1.00 92.25 110 VAL A CA 1
ATOM 845 C C . VAL A 1 110 ? -3.441 3.188 -0.948 1.00 92.25 110 VAL A C 1
ATOM 847 O O . VAL A 1 110 ? -3.321 2.282 -0.129 1.00 92.25 110 VAL A O 1
ATOM 850 N N . LEU A 1 111 ? -2.418 4.000 -1.219 1.00 91.00 111 LEU A N 1
ATOM 851 C CA . LEU A 1 111 ? -1.144 3.883 -0.510 1.00 91.00 111 LEU A CA 1
ATOM 852 C C . LEU A 1 111 ? -1.267 4.345 0.939 1.00 91.00 111 LEU A C 1
ATOM 854 O O . LEU A 1 111 ? -0.603 3.784 1.803 1.00 91.00 111 LEU A O 1
ATOM 858 N N . SER A 1 112 ? -2.151 5.304 1.225 1.00 90.25 112 SER A N 1
ATOM 859 C CA . SER A 1 112 ? -2.393 5.750 2.599 1.00 90.25 112 SER A CA 1
ATOM 860 C C . SER A 1 112 ? -2.974 4.640 3.486 1.00 90.25 112 SER A C 1
ATOM 862 O O . SER A 1 112 ? -2.666 4.595 4.674 1.00 90.25 112 SER A O 1
ATOM 864 N N . ILE A 1 113 ? -3.746 3.701 2.916 1.00 91.69 113 ILE A N 1
ATOM 865 C CA . ILE A 1 113 ? -4.277 2.544 3.656 1.00 91.69 113 ILE A CA 1
ATOM 866 C C . ILE A 1 113 ? -3.281 1.388 3.778 1.00 91.69 113 ILE A C 1
ATOM 868 O O . ILE A 1 113 ? -3.453 0.539 4.646 1.00 91.69 113 ILE A O 1
ATOM 872 N N . ALA A 1 114 ? -2.235 1.329 2.951 1.00 91.00 114 ALA A N 1
ATOM 873 C CA . ALA A 1 114 ? -1.322 0.187 2.916 1.00 91.00 114 ALA A CA 1
ATOM 874 C C . ALA A 1 114 ? -0.691 -0.188 4.277 1.00 91.00 114 ALA A C 1
ATOM 876 O O . ALA A 1 114 ? -0.654 -1.384 4.574 1.00 91.00 114 ALA A O 1
ATOM 877 N N . PRO A 1 115 ? -0.262 0.762 5.137 1.00 88.88 115 PRO A N 1
ATOM 878 C CA . PRO A 1 115 ? 0.327 0.440 6.440 1.00 88.88 115 PRO A CA 1
ATOM 879 C C . PRO A 1 115 ? -0.640 -0.227 7.425 1.00 88.88 115 PRO A C 1
ATOM 881 O O . PRO A 1 115 ? -0.198 -0.866 8.376 1.00 88.88 115 PRO A O 1
ATOM 884 N N . VAL A 1 116 ? -1.953 -0.062 7.226 1.00 89.69 116 VAL A N 1
ATOM 885 C CA . VAL A 1 116 ? -2.986 -0.619 8.113 1.00 89.69 116 VAL A CA 1
ATOM 886 C C . VAL A 1 116 ? -3.619 -1.902 7.577 1.00 89.69 116 VAL A C 1
ATOM 888 O O . VAL A 1 116 ? -4.447 -2.505 8.262 1.00 89.69 116 VAL A O 1
ATOM 891 N N . LEU A 1 117 ? -3.239 -2.331 6.371 1.00 92.12 117 LEU A N 1
ATOM 892 C CA . LEU A 1 117 ? -3.675 -3.598 5.797 1.00 92.12 117 LEU A CA 1
ATOM 893 C C . LEU A 1 117 ? -3.006 -4.772 6.512 1.00 92.12 117 LEU A C 1
ATOM 895 O O . LEU A 1 117 ? -1.834 -4.712 6.878 1.00 92.12 117 LEU A O 1
ATOM 899 N N . ALA A 1 118 ? -3.733 -5.880 6.645 1.00 92.19 118 ALA A N 1
ATOM 900 C CA . ALA A 1 118 ? -3.114 -7.139 7.022 1.00 92.19 118 ALA A CA 1
ATOM 901 C C . ALA A 1 118 ? -2.238 -7.675 5.873 1.00 92.19 118 ALA A C 1
ATOM 903 O O . ALA A 1 118 ? -2.345 -7.265 4.712 1.00 92.19 118 ALA A O 1
ATOM 904 N N . LYS A 1 119 ? -1.324 -8.596 6.208 1.00 91.38 119 LYS A N 1
ATOM 905 C CA . LYS A 1 119 ? -0.308 -9.103 5.270 1.00 91.38 119 LYS A CA 1
ATOM 906 C C . LYS A 1 119 ? -0.915 -9.629 3.963 1.00 91.38 119 LYS A C 1
ATOM 908 O O . LYS A 1 119 ? -0.330 -9.413 2.906 1.00 91.38 119 LYS A O 1
ATOM 913 N N . GLY A 1 120 ? -2.060 -10.311 4.012 1.00 92.75 120 GLY A N 1
ATOM 914 C CA . GLY A 1 120 ? -2.707 -10.858 2.813 1.00 92.75 120 GLY A CA 1
ATOM 915 C C . GLY A 1 120 ? -3.139 -9.760 1.839 1.00 92.75 120 GLY A C 1
ATOM 916 O O . GLY A 1 120 ? -2.782 -9.783 0.664 1.00 92.75 120 GLY A O 1
ATOM 917 N N . GLU A 1 121 ? -3.841 -8.760 2.352 1.00 94.25 121 GLU A N 1
ATOM 918 C CA . GLU A 1 121 ? -4.367 -7.609 1.623 1.00 94.25 121 GLU A CA 1
ATOM 919 C C . GLU A 1 121 ? -3.237 -6.728 1.085 1.00 94.25 121 GLU A C 1
ATOM 921 O O . GLU A 1 121 ? -3.269 -6.315 -0.076 1.00 94.25 121 GLU A O 1
ATOM 926 N N . PHE A 1 122 ? -2.192 -6.508 1.890 1.00 93.81 122 PHE A N 1
ATOM 927 C CA . PHE A 1 122 ? -0.983 -5.813 1.454 1.00 93.81 122 PHE A CA 1
ATOM 928 C C . PHE A 1 122 ? -0.332 -6.516 0.257 1.00 93.81 122 PHE A C 1
ATOM 930 O O . PHE A 1 122 ? 0.025 -5.873 -0.730 1.00 93.81 122 PHE A O 1
ATOM 937 N N . ARG A 1 123 ? -0.208 -7.847 0.302 1.00 92.56 123 ARG A N 1
ATOM 938 C CA . ARG A 1 123 ? 0.386 -8.616 -0.801 1.00 92.56 123 ARG A CA 1
ATOM 939 C C . ARG A 1 123 ? -0.469 -8.612 -2.056 1.00 92.56 123 ARG A C 1
ATOM 941 O O . ARG A 1 123 ? 0.080 -8.575 -3.152 1.00 92.56 123 ARG A O 1
ATOM 948 N N . ILE A 1 124 ? -1.792 -8.615 -1.914 1.00 93.94 124 ILE A N 1
ATOM 949 C CA . ILE A 1 124 ? -2.700 -8.440 -3.053 1.00 93.94 124 ILE A CA 1
ATOM 950 C C . ILE A 1 124 ? -2.442 -7.079 -3.715 1.00 93.94 124 ILE A C 1
ATOM 952 O O . ILE A 1 124 ? -2.312 -7.011 -4.938 1.00 93.94 124 ILE A O 1
ATOM 956 N N . LEU A 1 125 ? -2.307 -6.010 -2.922 1.00 94.38 125 LEU A N 1
ATOM 957 C CA . LEU A 1 125 ? -1.981 -4.677 -3.433 1.00 94.38 125 LEU A CA 1
ATOM 958 C C . LEU A 1 125 ? -0.607 -4.648 -4.123 1.00 94.38 125 LEU A C 1
ATOM 960 O O . LEU A 1 125 ? -0.490 -4.121 -5.231 1.00 94.38 125 LEU A O 1
ATOM 964 N N . LEU A 1 126 ? 0.413 -5.260 -3.513 1.00 93.62 126 LEU A N 1
ATOM 965 C CA . LEU A 1 126 ? 1.760 -5.375 -4.080 1.00 93.62 126 LEU A CA 1
ATOM 966 C C . LEU A 1 126 ? 1.745 -6.099 -5.427 1.00 93.62 126 LEU A C 1
ATOM 968 O O . LEU A 1 126 ? 2.275 -5.580 -6.411 1.00 93.62 126 LEU A O 1
ATOM 972 N N . GLN A 1 127 ? 1.085 -7.258 -5.492 1.00 92.38 127 GLN A N 1
ATOM 973 C CA . GLN A 1 127 ? 0.964 -8.026 -6.726 1.00 92.38 127 GLN A CA 1
ATOM 974 C C . GLN A 1 127 ? 0.230 -7.229 -7.802 1.00 92.38 127 GLN A C 1
ATOM 976 O O . GLN A 1 127 ? 0.628 -7.264 -8.961 1.00 92.38 127 GLN A O 1
ATOM 981 N N . HIS A 1 128 ? -0.805 -6.472 -7.430 1.00 92.38 128 HIS A N 1
ATOM 982 C CA . HIS A 1 128 ? -1.544 -5.627 -8.365 1.00 92.38 128 HIS A CA 1
ATOM 983 C C . HIS A 1 128 ? -0.660 -4.537 -8.986 1.00 92.38 128 HIS A C 1
ATOM 985 O O . HIS A 1 128 ? -0.699 -4.321 -10.200 1.00 92.38 128 HIS A O 1
ATOM 991 N N . PHE A 1 129 ? 0.173 -3.865 -8.186 1.00 92.00 129 PHE A N 1
ATOM 992 C CA . PHE A 1 129 ? 1.138 -2.894 -8.709 1.00 92.00 129 PHE A CA 1
ATOM 993 C C . PHE A 1 129 ? 2.205 -3.558 -9.589 1.00 92.00 129 PHE A C 1
ATOM 995 O O . PHE A 1 129 ? 2.459 -3.062 -10.691 1.00 92.00 129 PHE A O 1
ATOM 1002 N N . ALA A 1 130 ? 2.773 -4.689 -9.158 1.00 89.62 130 ALA A N 1
ATOM 1003 C CA . ALA A 1 130 ? 3.768 -5.443 -9.922 1.00 89.62 130 ALA A CA 1
ATOM 1004 C C . ALA A 1 130 ? 3.215 -5.900 -11.285 1.00 89.62 130 ALA A C 1
ATOM 1006 O O . ALA A 1 130 ? 3.795 -5.604 -12.332 1.00 89.62 130 ALA A O 1
ATOM 1007 N N . ASP A 1 131 ? 2.024 -6.503 -11.289 1.00 89.56 131 ASP A N 1
ATOM 1008 C CA . ASP A 1 131 ? 1.306 -6.919 -12.495 1.00 89.56 131 ASP A CA 1
ATOM 1009 C C . ASP A 1 131 ? 1.037 -5.742 -13.432 1.00 89.56 131 ASP A C 1
ATOM 1011 O O . ASP A 1 131 ? 1.087 -5.886 -14.655 1.00 89.56 131 ASP A O 1
ATOM 1015 N N . SER A 1 132 ? 0.747 -4.560 -12.882 1.00 87.88 132 SER A N 1
ATOM 1016 C CA . SER A 1 132 ? 0.518 -3.371 -13.697 1.00 87.88 132 SER A CA 1
ATOM 1017 C C . SER A 1 132 ? 1.776 -2.934 -14.452 1.00 87.88 132 SER A C 1
ATOM 1019 O O . SER A 1 132 ? 1.650 -2.369 -15.537 1.00 87.88 132 SER A O 1
ATOM 1021 N N . ILE A 1 133 ? 2.972 -3.205 -13.928 1.00 84.75 133 ILE A N 1
ATOM 1022 C CA . ILE A 1 133 ? 4.247 -2.888 -14.583 1.00 84.75 133 ILE A CA 1
ATOM 1023 C C . ILE A 1 133 ? 4.578 -3.958 -15.625 1.00 84.75 133 ILE A C 1
ATOM 1025 O O . ILE A 1 133 ? 4.938 -3.617 -16.755 1.00 84.75 133 ILE A O 1
ATOM 1029 N N . GLU A 1 134 ? 4.391 -5.232 -15.274 1.00 86.12 134 GLU A N 1
ATOM 1030 C CA . GLU A 1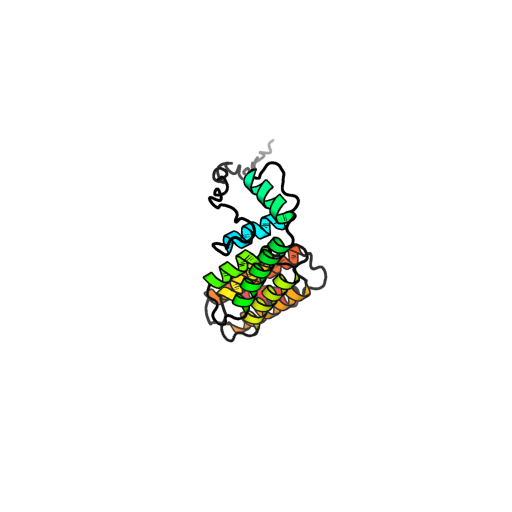 134 ? 4.649 -6.375 -16.154 1.00 86.12 134 GLU A CA 1
ATOM 1031 C C . GLU A 1 134 ? 3.714 -6.376 -17.380 1.00 86.12 134 GLU A C 1
ATOM 1033 O O . GLU A 1 134 ? 4.164 -6.467 -18.523 1.00 86.12 134 GLU A O 1
ATOM 1038 N N . LYS A 1 135 ? 2.398 -6.239 -17.160 1.00 85.38 135 LYS A N 1
ATOM 1039 C CA . LYS A 1 135 ? 1.361 -6.484 -18.181 1.00 85.38 135 LYS A CA 1
ATOM 1040 C C . LYS A 1 135 ? 0.994 -5.252 -19.007 1.00 85.38 135 LYS A C 1
ATOM 1042 O O . LYS A 1 135 ? 0.379 -5.382 -20.068 1.00 85.38 135 LYS A O 1
ATOM 1047 N N . SER A 1 136 ? 1.314 -4.042 -18.544 1.00 81.31 136 SER A N 1
ATOM 1048 C CA . SER A 1 136 ? 0.905 -2.828 -19.261 1.00 81.31 136 SER A CA 1
ATOM 1049 C C . SER A 1 136 ? 1.733 -2.615 -20.522 1.00 81.31 136 SER A C 1
ATOM 1051 O O . SER A 1 136 ? 2.956 -2.685 -20.504 1.00 81.31 136 SER A O 1
ATOM 1053 N N . ARG A 1 137 ? 1.085 -2.259 -21.637 1.00 78.75 137 ARG A N 1
ATOM 1054 C CA . ARG A 1 137 ? 1.801 -1.890 -22.873 1.00 78.75 137 ARG A CA 1
ATOM 1055 C C . ARG A 1 137 ? 2.575 -0.584 -22.734 1.00 78.75 137 ARG A C 1
ATOM 1057 O O . ARG A 1 137 ? 3.678 -0.484 -23.252 1.00 78.75 137 ARG A O 1
ATOM 1064 N N . LEU A 1 138 ? 2.036 0.380 -21.991 1.00 80.50 138 LEU A N 1
ATOM 1065 C CA . LEU A 1 138 ? 2.674 1.665 -21.695 1.00 80.50 138 LEU A CA 1
ATOM 1066 C C . LEU A 1 138 ? 3.154 1.706 -20.245 1.00 80.50 138 LEU A C 1
ATOM 1068 O O . LEU A 1 138 ? 2.561 1.061 -19.379 1.00 80.50 138 LEU A O 1
ATOM 1072 N N . LEU A 1 139 ? 4.216 2.473 -19.987 1.00 80.31 139 LEU A N 1
ATOM 1073 C CA . LEU A 1 139 ? 4.707 2.667 -18.629 1.00 80.31 139 LEU A CA 1
ATOM 1074 C C . LEU A 1 139 ? 3.688 3.490 -17.829 1.00 80.31 139 LEU A C 1
ATOM 1076 O O . LEU A 1 139 ? 3.442 4.656 -18.132 1.00 80.31 139 LEU A O 1
ATOM 1080 N N . LYS A 1 140 ? 3.097 2.886 -16.798 1.00 83.88 140 LYS A N 1
ATOM 1081 C CA . LYS A 1 140 ? 2.166 3.568 -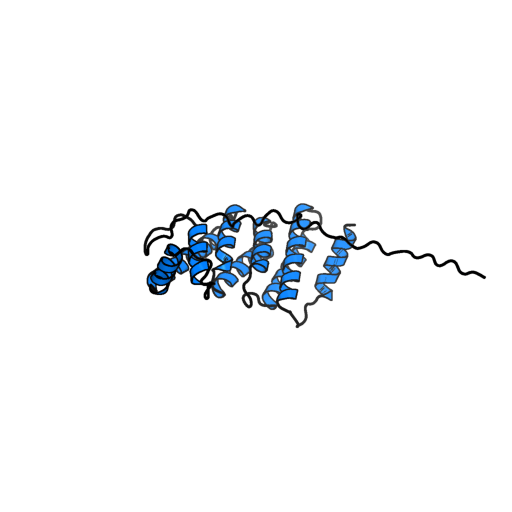15.895 1.00 83.88 140 LYS A CA 1
ATOM 1082 C C . LYS A 1 140 ? 2.949 4.230 -14.764 1.00 83.88 140 LYS A C 1
ATOM 1084 O O . LYS A 1 140 ? 3.170 3.616 -13.726 1.00 83.88 140 LYS A O 1
ATOM 1089 N N . ILE A 1 141 ? 3.356 5.486 -14.961 1.00 83.25 141 ILE A N 1
ATOM 1090 C CA . ILE A 1 141 ? 4.161 6.240 -13.980 1.00 83.25 141 ILE A CA 1
ATOM 1091 C C . ILE A 1 141 ? 3.533 6.246 -12.571 1.00 83.25 141 ILE A C 1
ATOM 1093 O O . ILE A 1 141 ? 4.260 5.953 -11.621 1.00 83.25 141 ILE A O 1
ATOM 1097 N N . PRO A 1 142 ? 2.216 6.498 -12.391 1.00 85.44 142 PRO A N 1
ATOM 1098 C CA . PRO A 1 142 ? 1.611 6.454 -11.058 1.00 85.44 142 PRO A CA 1
ATOM 1099 C C . PRO A 1 142 ? 1.750 5.083 -10.392 1.00 85.44 142 PRO A C 1
ATOM 1101 O O . PRO A 1 142 ? 2.017 5.005 -9.200 1.00 85.44 142 PRO A O 1
ATOM 1104 N N . ALA A 1 143 ? 1.638 4.002 -11.166 1.00 87.06 143 ALA A N 1
ATOM 1105 C CA . ALA A 1 143 ? 1.760 2.652 -10.636 1.00 87.06 143 ALA A CA 1
ATOM 1106 C C . ALA A 1 143 ? 3.201 2.300 -10.245 1.00 87.06 143 ALA A C 1
ATOM 1108 O O . ALA A 1 143 ? 3.422 1.658 -9.227 1.00 87.06 143 ALA A O 1
ATOM 1109 N N . LEU A 1 144 ? 4.182 2.772 -11.014 1.00 86.00 144 LEU A N 1
ATOM 1110 C CA . LEU A 1 144 ? 5.596 2.581 -10.705 1.00 86.00 144 LEU A CA 1
ATOM 1111 C C . LEU A 1 144 ? 6.012 3.334 -9.432 1.00 86.00 144 LEU A C 1
ATOM 1113 O O . LEU A 1 144 ? 6.666 2.765 -8.562 1.00 86.00 144 LEU A O 1
ATOM 1117 N N . SER A 1 145 ? 5.580 4.592 -9.294 1.00 84.19 145 SER A N 1
ATOM 1118 C CA . SER A 1 145 ? 5.807 5.370 -8.071 1.00 84.19 145 SER A CA 1
ATOM 1119 C C . SER A 1 145 ? 5.074 4.761 -6.874 1.00 84.19 145 SER A C 1
ATOM 1121 O O . SER A 1 145 ? 5.631 4.708 -5.779 1.00 84.19 145 SER A O 1
ATOM 1123 N N . GLY A 1 146 ? 3.854 4.259 -7.082 1.00 87.88 146 GLY A N 1
ATOM 1124 C CA . GLY A 1 146 ? 3.100 3.595 -6.028 1.00 87.88 146 GLY A CA 1
ATOM 1125 C C . GLY A 1 146 ? 3.731 2.286 -5.574 1.00 87.88 146 GLY A C 1
ATOM 1126 O O . GLY A 1 146 ? 3.807 2.047 -4.376 1.00 87.88 146 GLY A O 1
ATOM 1127 N N . LEU A 1 147 ? 4.281 1.491 -6.496 1.00 89.50 147 LEU A N 1
ATOM 1128 C CA . LEU A 1 147 ? 5.038 0.293 -6.142 1.00 89.50 147 LEU A CA 1
ATOM 1129 C C . LEU A 1 147 ? 6.238 0.630 -5.247 1.00 89.50 147 LEU A C 1
ATOM 1131 O O . LEU A 1 147 ? 6.426 -0.002 -4.212 1.00 89.50 147 LEU A O 1
ATOM 1135 N N . ALA A 1 148 ? 7.030 1.629 -5.639 1.00 85.31 148 ALA A N 1
ATOM 1136 C CA . ALA A 1 148 ? 8.193 2.060 -4.871 1.00 85.31 148 ALA A CA 1
ATOM 1137 C C . ALA A 1 148 ? 7.816 2.489 -3.442 1.00 85.31 148 ALA A C 1
ATOM 1139 O O . ALA A 1 148 ? 8.439 2.054 -2.475 1.00 85.31 148 ALA A O 1
ATOM 1140 N N . GLN A 1 149 ? 6.755 3.291 -3.304 1.00 86.38 149 GLN A N 1
ATOM 1141 C CA . GLN A 1 149 ? 6.239 3.712 -1.999 1.00 86.38 149 GLN A CA 1
ATOM 1142 C C . GLN A 1 149 ? 5.721 2.528 -1.179 1.00 86.38 149 GLN A C 1
ATOM 1144 O O . GLN A 1 149 ? 5.999 2.446 0.015 1.00 86.38 149 GLN A O 1
ATOM 1149 N N . LEU A 1 150 ? 5.012 1.592 -1.813 1.00 89.88 150 LEU A N 1
ATOM 1150 C CA . LEU A 1 150 ? 4.458 0.425 -1.138 1.00 89.88 150 LEU A CA 1
ATOM 1151 C C . LEU A 1 150 ? 5.559 -0.461 -0.549 1.00 89.88 150 LEU A C 1
ATOM 1153 O O . LEU A 1 150 ? 5.468 -0.847 0.614 1.00 89.88 150 LEU A O 1
ATOM 1157 N N . ILE A 1 151 ? 6.613 -0.720 -1.327 1.00 87.38 151 ILE A N 1
ATOM 1158 C CA . ILE A 1 151 ? 7.797 -1.467 -0.888 1.00 87.38 151 ILE A CA 1
ATOM 1159 C C . ILE A 1 151 ? 8.457 -0.774 0.308 1.00 87.38 151 ILE A C 1
ATOM 1161 O O . ILE A 1 151 ? 8.750 -1.427 1.304 1.00 87.38 151 ILE A O 1
ATOM 1165 N N . HIS A 1 152 ? 8.632 0.548 0.249 1.00 81.75 152 HIS A N 1
ATOM 1166 C CA . HIS A 1 152 ? 9.251 1.305 1.338 1.00 81.75 152 HIS A CA 1
ATOM 1167 C C . HIS A 1 152 ? 8.393 1.348 2.614 1.00 81.75 152 HIS A C 1
ATOM 1169 O O . HIS A 1 152 ? 8.918 1.343 3.722 1.00 81.75 152 HIS A O 1
ATOM 1175 N N . SER A 1 153 ? 7.067 1.369 2.471 1.00 82.62 153 SER A N 1
ATOM 1176 C CA . SER A 1 153 ? 6.120 1.399 3.596 1.00 82.62 153 SER A CA 1
ATOM 1177 C C . SER A 1 153 ? 5.839 0.027 4.221 1.00 82.62 153 SER A C 1
ATOM 1179 O O . SER A 1 153 ? 5.027 -0.075 5.142 1.00 82.62 153 SER A O 1
ATOM 1181 N N . ALA A 1 154 ? 6.448 -1.041 3.702 1.00 85.75 154 ALA A N 1
ATOM 1182 C CA . ALA A 1 154 ? 6.118 -2.394 4.110 1.00 85.75 154 ALA A CA 1
ATOM 1183 C C . ALA A 1 154 ? 6.491 -2.660 5.574 1.00 85.75 154 ALA A C 1
ATOM 1185 O O . ALA A 1 154 ? 7.614 -2.416 6.014 1.00 85.75 154 ALA A O 1
ATOM 1186 N N . SER A 1 155 ? 5.555 -3.246 6.322 1.00 84.88 155 SER A N 1
ATOM 1187 C CA . SER A 1 155 ? 5.839 -3.725 7.674 1.00 84.88 155 SER A CA 1
ATOM 1188 C C . SER A 1 155 ? 6.831 -4.901 7.652 1.00 84.88 155 SER A C 1
ATOM 1190 O O . SER A 1 155 ? 6.831 -5.695 6.702 1.00 84.88 155 SER A O 1
ATOM 1192 N N . PRO A 1 156 ? 7.655 -5.082 8.702 1.00 82.56 156 PRO A N 1
ATOM 1193 C CA . PRO A 1 156 ? 8.582 -6.207 8.785 1.00 82.56 156 PRO A CA 1
ATOM 1194 C C . PRO A 1 156 ? 7.887 -7.556 8.548 1.00 82.56 156 PRO A C 1
ATOM 1196 O O . PRO A 1 156 ? 6.878 -7.877 9.175 1.00 82.56 156 PRO A O 1
ATOM 1199 N N . GLY A 1 157 ? 8.431 -8.355 7.627 1.00 84.12 157 GLY A N 1
ATOM 1200 C CA . GLY A 1 157 ? 7.884 -9.665 7.263 1.00 84.12 157 GLY A CA 1
ATOM 1201 C C . GLY A 1 157 ? 6.692 -9.638 6.300 1.00 84.12 157 GLY A C 1
ATOM 1202 O O . GLY A 1 157 ? 6.104 -10.695 6.064 1.00 84.12 157 GLY A O 1
ATOM 1203 N N . TYR A 1 158 ? 6.309 -8.481 5.747 1.00 87.69 158 TYR A N 1
ATOM 1204 C CA . TYR A 1 158 ? 5.260 -8.394 4.719 1.00 87.69 158 TYR A CA 1
ATOM 1205 C C . TYR A 1 158 ? 5.803 -8.660 3.311 1.00 87.69 158 TYR A C 1
ATOM 1207 O O . TYR A 1 158 ? 5.086 -9.233 2.487 1.00 87.69 158 TYR A O 1
ATOM 1215 N N . LEU A 1 159 ? 7.064 -8.295 3.072 1.00 86.88 159 LEU A N 1
ATOM 1216 C CA . LEU A 1 159 ? 7.805 -8.559 1.841 1.00 86.88 159 LEU A CA 1
ATOM 1217 C C . LEU A 1 159 ? 8.585 -9.872 1.946 1.00 86.88 159 LEU A C 1
ATOM 1219 O O . LEU A 1 159 ? 9.267 -10.106 2.947 1.00 86.88 159 LEU A O 1
ATOM 1223 N N . ASP A 1 160 ? 8.528 -10.678 0.888 1.00 84.31 160 ASP A N 1
ATOM 1224 C CA . ASP A 1 160 ? 9.386 -11.850 0.719 1.00 84.31 160 ASP A CA 1
ATOM 1225 C C . ASP A 1 160 ? 10.462 -11.577 -0.346 1.00 84.31 160 ASP A C 1
ATOM 1227 O O . ASP A 1 160 ? 10.261 -10.777 -1.262 1.00 84.31 160 ASP A O 1
ATOM 1231 N N . ALA A 1 161 ? 11.598 -12.275 -0.253 1.00 79.44 161 ALA A N 1
ATOM 1232 C CA . ALA A 1 161 ? 12.700 -12.143 -1.211 1.00 79.44 161 ALA A CA 1
ATOM 1233 C C . ALA A 1 161 ? 12.263 -12.446 -2.657 1.00 79.44 161 ALA A C 1
ATOM 1235 O O . ALA A 1 161 ? 12.573 -11.674 -3.562 1.00 79.44 161 ALA A O 1
ATOM 1236 N N . ASP A 1 162 ? 11.476 -13.510 -2.848 1.00 82.06 162 ASP A N 1
ATOM 1237 C CA . ASP A 1 162 ? 10.981 -13.933 -4.164 1.00 82.06 162 ASP A CA 1
ATOM 1238 C C . ASP A 1 162 ? 10.117 -12.852 -4.839 1.00 82.06 162 ASP A C 1
ATOM 1240 O O . ASP A 1 162 ? 10.187 -12.664 -6.058 1.00 82.06 162 ASP A O 1
ATOM 1244 N N . ASP A 1 163 ? 9.322 -12.112 -4.053 1.00 81.69 163 ASP A N 1
ATOM 1245 C CA . ASP A 1 163 ? 8.489 -11.019 -4.565 1.00 81.69 163 ASP A CA 1
ATOM 1246 C C . ASP A 1 163 ? 9.377 -9.885 -5.103 1.00 81.69 163 ASP A C 1
ATOM 1248 O O . ASP A 1 163 ? 9.138 -9.362 -6.194 1.00 81.69 163 ASP A O 1
ATOM 1252 N N . LEU A 1 164 ? 10.431 -9.530 -4.360 1.00 83.50 164 LEU A N 1
ATOM 1253 C CA . LEU A 1 164 ? 11.365 -8.465 -4.729 1.00 83.50 164 LEU A CA 1
ATOM 1254 C C . LEU A 1 164 ? 12.223 -8.842 -5.938 1.00 83.50 164 LEU A C 1
ATOM 1256 O O . LEU A 1 164 ? 12.394 -8.013 -6.831 1.00 83.50 164 LEU A O 1
ATOM 1260 N N . ASP A 1 165 ? 12.693 -10.088 -6.019 1.00 82.44 165 ASP A N 1
ATOM 1261 C CA . ASP A 1 165 ? 13.436 -10.593 -7.178 1.00 82.44 165 ASP A CA 1
ATOM 1262 C C . ASP A 1 165 ? 12.583 -10.553 -8.454 1.00 82.44 165 ASP A C 1
ATOM 1264 O O . ASP A 1 165 ? 13.051 -10.118 -9.514 1.00 82.44 165 ASP A O 1
ATOM 1268 N N . LYS A 1 166 ? 11.308 -10.956 -8.359 1.00 85.81 166 LYS A N 1
ATOM 1269 C CA . LYS A 1 166 ? 10.366 -10.881 -9.483 1.00 85.81 166 LYS A CA 1
ATOM 1270 C C . LYS A 1 166 ? 10.148 -9.433 -9.921 1.00 85.81 166 LYS A C 1
ATOM 1272 O O . LYS A 1 166 ? 10.311 -9.119 -11.101 1.00 85.81 166 LYS A O 1
ATOM 1277 N N . ILE A 1 167 ? 9.819 -8.556 -8.972 1.00 87.00 167 ILE A N 1
ATOM 1278 C CA . ILE A 1 167 ? 9.579 -7.131 -9.218 1.00 87.00 167 ILE A CA 1
ATOM 1279 C C . ILE A 1 167 ? 10.798 -6.483 -9.881 1.00 87.00 167 ILE A C 1
ATOM 1281 O O . ILE A 1 167 ? 10.657 -5.786 -10.888 1.00 87.00 167 ILE A O 1
ATOM 1285 N N . LEU A 1 168 ? 11.995 -6.737 -9.349 1.00 84.62 168 LEU A N 1
ATOM 1286 C CA . LEU A 1 168 ? 13.238 -6.217 -9.901 1.00 84.62 168 LEU A CA 1
ATOM 1287 C C . LEU A 1 168 ? 13.439 -6.704 -11.339 1.00 84.62 168 LEU A C 1
ATOM 1289 O O . LEU A 1 168 ? 13.705 -5.899 -12.231 1.00 84.62 168 LEU A O 1
ATOM 1293 N N . GLY A 1 169 ? 13.245 -8.002 -11.586 1.00 83.31 169 GLY A N 1
ATOM 1294 C CA . GLY A 1 169 ? 13.334 -8.585 -12.921 1.00 83.31 169 GLY A CA 1
ATOM 1295 C C . GLY A 1 169 ? 12.382 -7.929 -13.924 1.00 83.31 169 GLY A C 1
ATOM 1296 O O . GLY A 1 169 ? 12.776 -7.657 -15.061 1.00 83.31 169 GLY A O 1
ATOM 1297 N N . ASP A 1 170 ? 11.152 -7.629 -13.517 1.00 86.12 170 ASP A N 1
ATOM 1298 C CA . ASP A 1 170 ? 10.152 -7.004 -14.384 1.00 86.12 170 ASP A CA 1
ATOM 1299 C C . ASP A 1 170 ? 10.461 -5.527 -14.660 1.00 86.12 170 ASP A C 1
ATOM 1301 O O . ASP A 1 170 ? 10.383 -5.088 -15.814 1.00 86.12 170 ASP A O 1
ATOM 1305 N N . ILE A 1 171 ? 10.920 -4.776 -13.652 1.00 84.75 171 ILE A N 1
ATOM 1306 C CA . ILE A 1 171 ? 11.388 -3.395 -13.834 1.00 84.75 171 ILE A CA 1
ATOM 1307 C C . ILE A 1 171 ? 12.621 -3.362 -14.750 1.00 84.75 171 ILE A C 1
ATOM 1309 O O . ILE A 1 171 ? 12.677 -2.541 -15.666 1.00 84.75 171 ILE A O 1
ATOM 1313 N N . SER A 1 172 ? 13.583 -4.275 -14.587 1.00 81.94 172 SER A N 1
ATOM 1314 C CA . SER A 1 172 ? 14.784 -4.338 -15.432 1.00 81.94 172 SER A CA 1
ATOM 1315 C C . SER A 1 172 ? 14.470 -4.703 -16.882 1.00 81.94 172 SER A C 1
ATOM 1317 O O . SER A 1 172 ? 15.005 -4.077 -17.800 1.00 81.94 172 SER A O 1
ATOM 1319 N N . LYS A 1 173 ? 13.577 -5.675 -17.125 1.00 83.88 173 LYS A N 1
ATOM 1320 C CA . LYS A 1 173 ? 13.074 -5.960 -18.483 1.00 83.88 173 LYS A CA 1
ATOM 1321 C C . LYS A 1 173 ? 12.453 -4.705 -19.090 1.00 83.88 173 LYS A C 1
ATOM 1323 O O . LYS A 1 173 ? 12.680 -4.410 -20.264 1.00 83.88 173 LYS A O 1
ATOM 1328 N N . ARG A 1 174 ? 11.697 -3.949 -18.288 1.00 81.69 174 ARG A N 1
ATOM 1329 C CA . ARG A 1 174 ? 11.038 -2.728 -18.742 1.00 81.69 174 ARG A CA 1
ATOM 1330 C C . ARG A 1 174 ? 12.019 -1.612 -19.065 1.00 81.69 174 ARG A C 1
ATOM 1332 O O . ARG A 1 174 ? 11.850 -0.961 -20.092 1.00 81.69 174 ARG A O 1
ATOM 1339 N N . LEU A 1 175 ? 13.044 -1.426 -18.241 1.00 78.12 175 LEU A N 1
ATOM 1340 C CA . LEU A 1 175 ? 14.120 -0.465 -18.474 1.00 78.12 175 LEU A CA 1
ATOM 1341 C C . LEU A 1 175 ? 14.816 -0.740 -19.811 1.00 78.12 175 LEU A C 1
ATOM 1343 O O . LEU A 1 175 ? 14.876 0.152 -20.654 1.00 78.12 175 LEU A O 1
ATOM 1347 N N . LYS A 1 176 ? 15.201 -1.998 -20.064 1.00 77.31 176 LYS A N 1
ATOM 1348 C CA . LYS A 1 176 ? 15.812 -2.422 -21.337 1.00 77.31 176 LYS A CA 1
ATOM 1349 C C . LYS A 1 176 ? 14.882 -2.211 -22.538 1.00 77.31 176 LYS A C 1
ATOM 1351 O O . LYS A 1 176 ? 15.333 -1.810 -23.604 1.00 77.31 176 LYS A O 1
ATOM 1356 N N . ALA A 1 177 ? 13.580 -2.448 -22.372 1.00 78.69 177 ALA A N 1
ATOM 1357 C CA . ALA A 1 177 ? 12.590 -2.273 -23.438 1.00 78.69 177 ALA A CA 1
ATOM 1358 C C . ALA A 1 177 ? 12.220 -0.803 -23.722 1.00 78.69 177 ALA A C 1
ATOM 1360 O O . ALA A 1 177 ? 11.669 -0.513 -24.781 1.00 78.69 177 ALA A O 1
ATOM 1361 N N . THR A 1 178 ? 12.489 0.120 -22.793 1.00 71.50 178 THR A N 1
ATOM 1362 C CA . THR A 1 178 ? 12.092 1.540 -22.903 1.00 71.50 178 THR A CA 1
ATOM 1363 C C . THR A 1 178 ? 13.198 2.414 -23.523 1.00 71.50 178 THR A C 1
ATOM 1365 O O . THR A 1 178 ? 13.088 3.641 -23.503 1.00 71.50 178 THR A O 1
ATOM 1368 N N . HIS A 1 179 ? 14.246 1.805 -24.102 1.00 56.34 179 HIS A N 1
ATOM 1369 C CA . HIS A 1 179 ? 15.348 2.514 -24.765 1.00 56.34 179 HIS A CA 1
ATOM 1370 C C . HIS A 1 179 ? 14.815 3.612 -25.710 1.00 56.34 179 HIS A C 1
ATOM 1372 O O . HIS A 1 179 ? 13.968 3.355 -26.563 1.00 56.34 179 HIS A O 1
ATOM 1378 N N . GLU A 1 180 ? 15.300 4.842 -25.502 1.00 58.69 180 GLU A N 1
ATOM 1379 C CA . GLU A 1 180 ? 15.042 6.065 -26.291 1.00 58.69 180 GLU A CA 1
ATOM 1380 C C . GLU A 1 180 ? 13.672 6.763 -26.151 1.00 58.69 180 GLU A C 1
ATOM 1382 O O . GLU A 1 180 ? 13.480 7.826 -26.739 1.00 58.69 180 GLU A O 1
ATOM 1387 N N . GLN A 1 181 ? 12.716 6.265 -25.356 1.00 61.47 181 GLN A N 1
ATOM 1388 C CA . GLN A 1 181 ? 11.350 6.824 -25.408 1.00 61.47 181 GLN A CA 1
ATOM 1389 C C . GLN A 1 181 ? 11.116 8.096 -24.571 1.00 61.47 181 GLN A C 1
ATOM 1391 O O . GLN A 1 181 ? 10.340 8.959 -24.982 1.00 61.47 181 GLN A O 1
ATOM 1396 N N . SER A 1 182 ? 11.720 8.225 -23.380 1.00 73.62 182 SER A N 1
ATOM 1397 C CA . SER A 1 182 ? 11.569 9.420 -22.528 1.00 73.62 182 SER A CA 1
ATOM 1398 C C . SER A 1 182 ? 12.558 9.431 -21.349 1.00 73.62 182 SER A C 1
ATOM 1400 O O . SER A 1 182 ? 12.545 8.482 -20.559 1.00 73.62 182 SER A O 1
ATOM 1402 N N . PRO A 1 183 ? 13.328 10.517 -21.128 1.00 76.69 183 PRO A N 1
ATOM 1403 C CA . PRO A 1 183 ? 14.178 10.673 -19.940 1.00 76.69 183 PRO A CA 1
ATOM 1404 C C . PRO A 1 183 ? 13.411 10.538 -18.617 1.00 76.69 183 PRO A C 1
ATOM 1406 O O . PRO A 1 183 ? 13.927 9.994 -17.645 1.00 76.69 183 PRO A O 1
ATOM 1409 N N . ASN A 1 184 ? 12.146 10.973 -18.585 1.00 79.38 184 ASN A N 1
ATOM 1410 C CA . ASN A 1 184 ? 11.299 10.849 -17.400 1.00 79.38 184 ASN A CA 1
ATOM 1411 C C . ASN A 1 184 ? 10.958 9.381 -17.090 1.00 79.38 184 ASN A C 1
ATOM 1413 O O . ASN A 1 184 ? 10.951 8.978 -15.933 1.00 79.38 184 ASN A O 1
ATOM 1417 N N . HIS A 1 185 ? 10.705 8.557 -18.112 1.00 79.06 185 HIS A N 1
ATOM 1418 C CA . HIS A 1 185 ? 10.443 7.127 -17.911 1.00 79.06 185 HIS A CA 1
ATOM 1419 C C . HIS A 1 185 ? 11.661 6.403 -17.346 1.00 79.06 185 HIS A C 1
ATOM 1421 O O . HIS A 1 185 ? 11.520 5.603 -16.425 1.00 79.06 185 HIS A O 1
ATOM 1427 N N . ILE A 1 186 ? 12.844 6.719 -17.871 1.00 79.31 186 ILE A N 1
ATOM 1428 C CA . ILE A 1 186 ? 14.108 6.150 -17.403 1.00 79.31 186 ILE A CA 1
ATOM 1429 C C . ILE A 1 186 ? 14.343 6.541 -15.944 1.00 79.31 186 ILE A C 1
ATOM 1431 O O . ILE A 1 186 ? 14.547 5.662 -15.116 1.00 79.31 186 ILE A O 1
ATOM 1435 N N . PHE A 1 187 ? 14.205 7.827 -15.605 1.00 81.31 187 PHE A N 1
ATOM 1436 C CA . PHE A 1 187 ? 14.335 8.302 -14.227 1.00 81.31 187 PHE A CA 1
ATOM 1437 C C . PHE A 1 187 ? 13.407 7.555 -13.254 1.00 81.31 187 PHE A C 1
ATOM 1439 O O . PHE A 1 187 ? 13.859 7.080 -12.215 1.00 81.31 187 PHE A O 1
ATOM 1446 N N . GLN A 1 188 ? 12.123 7.405 -13.595 1.00 81.25 188 GLN A N 1
ATOM 1447 C CA . GLN A 1 188 ? 11.153 6.728 -12.726 1.00 81.25 188 GLN A CA 1
ATOM 1448 C C . GLN A 1 188 ? 11.447 5.227 -12.576 1.00 81.25 188 GLN A C 1
ATOM 1450 O O . GLN A 1 188 ? 11.274 4.673 -11.492 1.00 81.25 188 GLN A O 1
ATOM 1455 N N . LEU A 1 189 ? 11.908 4.564 -13.643 1.00 82.75 189 LEU A N 1
ATOM 1456 C CA . LEU A 1 189 ? 12.319 3.156 -13.603 1.00 82.75 189 LEU A CA 1
ATOM 1457 C C . LEU A 1 189 ? 13.566 2.963 -12.742 1.00 82.75 189 LEU A C 1
ATOM 1459 O O . LEU A 1 189 ? 13.572 2.075 -11.895 1.00 82.75 189 LEU A O 1
ATOM 1463 N N . THR A 1 190 ? 14.576 3.818 -12.895 1.00 81.44 190 THR A N 1
ATOM 1464 C CA . THR A 1 190 ? 15.778 3.798 -12.052 1.00 81.44 190 THR A CA 1
ATOM 1465 C C . THR A 1 190 ? 15.430 4.032 -10.585 1.00 81.44 190 THR A C 1
ATOM 1467 O O . THR A 1 190 ? 15.909 3.300 -9.726 1.00 81.44 190 THR A O 1
ATOM 1470 N N . LEU A 1 191 ? 14.549 4.992 -10.286 1.00 81.44 191 LEU A N 1
ATOM 1471 C CA . LEU A 1 191 ? 14.097 5.247 -8.918 1.00 81.44 191 LEU A CA 1
ATOM 1472 C C . LEU A 1 191 ? 13.420 4.009 -8.307 1.00 81.44 191 LEU A C 1
ATOM 1474 O O . LEU A 1 191 ? 13.714 3.638 -7.173 1.00 81.44 191 LEU A O 1
ATOM 1478 N N . ALA A 1 192 ? 12.553 3.337 -9.066 1.00 82.25 192 ALA A N 1
ATOM 1479 C CA . ALA A 1 192 ? 11.903 2.113 -8.610 1.00 82.25 192 ALA A CA 1
ATOM 1480 C C . ALA A 1 192 ? 12.903 0.970 -8.368 1.00 82.25 192 ALA A C 1
ATOM 1482 O O . ALA A 1 192 ? 12.773 0.262 -7.373 1.00 82.25 192 ALA A O 1
ATOM 1483 N N . VAL A 1 193 ? 13.923 0.822 -9.225 1.00 83.25 193 VAL A N 1
ATOM 1484 C CA . VAL A 1 193 ? 15.028 -0.125 -8.994 1.00 83.25 193 VAL A CA 1
ATOM 1485 C C . VAL A 1 193 ? 15.726 0.167 -7.668 1.00 83.25 193 VAL A C 1
ATOM 1487 O O . VAL A 1 193 ? 15.903 -0.756 -6.877 1.00 83.25 193 VAL A O 1
ATOM 1490 N N . SER A 1 194 ? 16.091 1.425 -7.402 1.00 81.00 194 SER A N 1
ATOM 1491 C CA . SER A 1 194 ? 16.767 1.800 -6.155 1.00 81.00 194 SER A CA 1
ATOM 1492 C C . SER A 1 194 ? 15.947 1.413 -4.924 1.00 81.00 194 SER A C 1
ATOM 1494 O O . SER A 1 194 ? 16.473 0.765 -4.027 1.00 81.00 194 SER A O 1
ATOM 1496 N N . HIS A 1 195 ? 14.643 1.703 -4.918 1.00 80.50 195 HIS A N 1
ATOM 1497 C CA . HIS A 1 195 ? 13.771 1.343 -3.797 1.00 80.50 195 HIS A CA 1
ATOM 1498 C C . HIS A 1 195 ? 13.649 -0.168 -3.573 1.00 80.50 195 HIS A C 1
ATOM 1500 O O . HIS A 1 195 ? 13.596 -0.616 -2.428 1.00 80.50 195 HIS A O 1
ATOM 1506 N N . VAL A 1 196 ? 13.614 -0.965 -4.646 1.00 82.31 196 VAL A N 1
ATOM 1507 C CA . VAL A 1 196 ? 13.605 -2.431 -4.528 1.00 82.31 196 VAL A CA 1
ATOM 1508 C C . VAL A 1 196 ? 14.920 -2.920 -3.922 1.00 82.31 196 VAL A C 1
ATOM 1510 O O . VAL A 1 196 ? 14.897 -3.738 -3.008 1.00 82.31 196 VAL A O 1
ATOM 1513 N N . LEU A 1 197 ? 16.059 -2.392 -4.380 1.00 79.25 197 LEU A N 1
ATOM 1514 C CA . LEU A 1 197 ? 17.377 -2.756 -3.854 1.00 79.25 197 LEU A CA 1
ATOM 1515 C C . LEU A 1 197 ? 17.539 -2.385 -2.374 1.00 79.25 197 LEU A C 1
ATOM 1517 O O . LEU A 1 197 ? 18.061 -3.197 -1.608 1.00 79.25 197 LEU A O 1
ATOM 1521 N N . ASP A 1 198 ? 17.059 -1.208 -1.968 1.00 79.50 198 ASP A N 1
ATOM 1522 C CA . ASP A 1 198 ? 17.067 -0.777 -0.567 1.00 79.50 198 ASP A CA 1
ATOM 1523 C C . ASP A 1 198 ? 16.249 -1.746 0.306 1.00 79.50 198 ASP A C 1
ATOM 1525 O O . ASP A 1 198 ? 16.749 -2.258 1.308 1.00 79.50 198 ASP A O 1
ATOM 1529 N N . ALA A 1 199 ? 15.038 -2.116 -0.124 1.00 78.19 199 ALA A N 1
ATOM 1530 C CA . ALA A 1 199 ? 14.209 -3.073 0.611 1.00 78.19 199 ALA A CA 1
ATOM 1531 C C . ALA A 1 199 ? 14.834 -4.476 0.696 1.00 78.19 199 ALA A C 1
ATOM 1533 O O . ALA A 1 199 ? 14.748 -5.142 1.730 1.00 78.19 199 ALA A O 1
ATOM 1534 N N . MET A 1 200 ? 15.503 -4.937 -0.365 1.00 77.44 200 MET A N 1
ATOM 1535 C CA . MET A 1 200 ? 16.241 -6.206 -0.342 1.00 77.44 200 MET A CA 1
ATOM 1536 C C . MET A 1 200 ? 17.400 -6.179 0.663 1.00 77.44 200 MET A C 1
ATOM 1538 O O . MET A 1 200 ? 17.673 -7.193 1.317 1.00 77.44 200 MET A O 1
ATOM 1542 N N . ALA A 1 201 ? 18.073 -5.031 0.805 1.00 74.75 201 ALA A N 1
ATOM 1543 C CA . ALA A 1 201 ? 19.117 -4.842 1.804 1.00 74.75 201 ALA A CA 1
ATOM 1544 C C . ALA A 1 201 ? 18.542 -4.896 3.231 1.00 74.75 201 ALA A C 1
ATOM 1546 O O . ALA A 1 201 ? 19.094 -5.599 4.083 1.00 74.75 201 ALA A O 1
ATOM 1547 N N . ASP A 1 202 ? 17.400 -4.245 3.468 1.00 72.38 202 ASP A N 1
ATOM 1548 C CA . ASP A 1 202 ? 16.729 -4.203 4.775 1.00 72.38 202 ASP A CA 1
ATOM 1549 C C . ASP A 1 202 ? 16.228 -5.579 5.237 1.00 72.38 202 ASP A C 1
ATOM 1551 O O . ASP A 1 202 ? 16.376 -5.952 6.405 1.00 72.38 202 ASP A O 1
ATOM 1555 N N . ILE A 1 203 ? 15.700 -6.389 4.315 1.00 69.00 203 ILE A N 1
ATOM 1556 C CA . ILE A 1 203 ? 15.190 -7.742 4.608 1.00 69.00 203 ILE A CA 1
ATOM 1557 C C . ILE A 1 203 ? 16.337 -8.759 4.769 1.00 69.00 203 ILE A C 1
ATOM 1559 O O . ILE A 1 203 ? 16.110 -9.918 5.121 1.00 69.00 203 ILE A O 1
ATOM 1563 N N . LYS A 1 204 ? 17.597 -8.332 4.582 1.00 65.00 204 LYS A N 1
ATOM 1564 C CA . LYS A 1 204 ? 18.793 -9.188 4.613 1.00 65.00 204 LYS A CA 1
ATOM 1565 C C . LYS A 1 204 ? 18.618 -10.411 3.716 1.00 65.00 204 LYS A C 1
ATOM 1567 O O . LYS A 1 204 ? 18.894 -11.538 4.146 1.00 65.00 204 LYS A O 1
ATOM 1572 N N . VAL A 1 205 ? 18.152 -10.192 2.483 1.00 58.50 205 VAL A N 1
ATOM 1573 C CA . VAL A 1 205 ? 18.069 -11.242 1.462 1.00 58.50 205 VAL A CA 1
ATOM 1574 C C . VAL A 1 205 ? 19.474 -11.832 1.285 1.00 58.50 205 VAL A C 1
ATOM 1576 O O . VAL A 1 205 ? 20.353 -11.259 0.650 1.00 58.50 205 VAL A O 1
ATOM 1579 N N . THR A 1 206 ? 19.718 -12.954 1.963 1.00 47.97 206 THR A N 1
ATOM 1580 C CA . THR A 1 206 ? 21.029 -13.613 2.107 1.00 47.97 206 THR A CA 1
ATOM 1581 C C . THR A 1 206 ? 21.231 -14.689 1.048 1.00 47.97 206 THR A C 1
ATOM 1583 O O . THR A 1 206 ? 22.349 -15.153 0.831 1.00 47.97 206 THR A O 1
ATOM 1586 N N . THR A 1 207 ? 20.163 -15.073 0.355 1.00 44.47 207 THR A N 1
ATOM 1587 C CA . THR A 1 207 ? 20.184 -16.041 -0.732 1.00 44.47 207 THR A CA 1
ATOM 1588 C C . THR A 1 207 ? 20.094 -15.313 -2.062 1.00 44.47 207 THR A C 1
ATOM 1590 O O . THR A 1 207 ? 19.037 -14.883 -2.490 1.00 44.47 207 THR A O 1
ATOM 1593 N N . GLY A 1 208 ? 21.251 -15.197 -2.711 1.00 47.28 208 GLY A N 1
ATOM 1594 C CA . GLY A 1 208 ? 21.335 -15.311 -4.160 1.00 47.28 208 GLY A CA 1
ATOM 1595 C C . GLY A 1 208 ? 20.541 -14.298 -4.969 1.00 47.28 208 GLY A C 1
ATOM 1596 O O . GLY A 1 208 ? 19.980 -14.685 -5.990 1.00 47.28 208 GLY A O 1
ATOM 1597 N N . ILE A 1 209 ? 20.595 -13.007 -4.620 1.00 47.03 209 ILE A N 1
ATOM 1598 C CA . ILE A 1 209 ? 20.422 -11.999 -5.667 1.00 47.03 209 ILE A CA 1
ATOM 1599 C C . ILE A 1 209 ? 21.413 -12.405 -6.753 1.00 47.03 209 ILE A C 1
ATOM 1601 O O . ILE A 1 209 ? 22.621 -12.518 -6.499 1.00 47.03 209 ILE A O 1
ATOM 1605 N N . LYS A 1 210 ? 20.923 -12.590 -7.976 1.00 52.53 210 LYS A N 1
ATOM 1606 C CA . LYS A 1 210 ? 21.736 -12.483 -9.186 1.00 52.53 210 LYS A CA 1
ATOM 1607 C C . LYS A 1 210 ? 22.206 -11.031 -9.310 1.00 52.53 210 LYS A C 1
ATOM 1609 O O . LYS A 1 210 ? 21.914 -10.345 -10.281 1.00 52.53 210 LYS A O 1
ATOM 1614 N N . ARG A 1 211 ? 22.895 -10.540 -8.275 1.00 50.84 211 ARG A N 1
ATOM 1615 C CA . ARG A 1 211 ? 23.407 -9.187 -8.130 1.00 50.84 211 ARG A CA 1
ATOM 1616 C C . ARG A 1 211 ? 24.232 -8.919 -9.366 1.00 50.84 211 ARG A C 1
ATOM 1618 O O . ARG A 1 211 ? 23.979 -7.960 -10.052 1.00 50.84 211 ARG A O 1
ATOM 1625 N N . VAL A 1 212 ? 25.074 -9.866 -9.749 1.00 52.53 212 VAL A N 1
ATOM 1626 C CA . VAL A 1 212 ? 25.834 -9.819 -10.997 1.00 52.53 212 VAL A CA 1
ATOM 1627 C C . VAL A 1 212 ? 24.926 -9.667 -12.232 1.00 52.53 212 VAL A C 1
ATOM 1629 O O . VAL A 1 212 ? 25.108 -8.733 -12.994 1.00 52.53 212 VAL A O 1
ATOM 1632 N N . GLU A 1 213 ? 23.882 -10.485 -12.414 1.00 56.75 213 GLU A N 1
ATOM 1633 C CA . GLU A 1 213 ? 23.079 -10.449 -13.655 1.00 56.75 213 GLU A CA 1
ATOM 1634 C C . GLU A 1 213 ? 22.098 -9.269 -13.770 1.00 56.75 213 GLU A C 1
ATOM 1636 O O . GLU A 1 213 ? 21.620 -8.988 -14.869 1.00 56.75 213 GLU A O 1
ATOM 1641 N N . VAL A 1 214 ? 21.755 -8.600 -12.666 1.00 57.00 214 VAL A N 1
ATOM 1642 C CA . VAL A 1 214 ? 20.808 -7.471 -12.676 1.00 57.00 214 VAL A CA 1
ATOM 1643 C C . VAL A 1 214 ? 21.488 -6.144 -12.352 1.00 57.00 214 VAL A C 1
ATOM 1645 O O . VAL A 1 214 ? 21.188 -5.149 -13.003 1.00 57.00 214 VAL A O 1
ATOM 1648 N N . TYR A 1 215 ? 22.431 -6.130 -11.409 1.00 59.47 215 TYR A N 1
ATOM 1649 C CA . TYR A 1 215 ? 23.177 -4.940 -10.994 1.00 59.47 215 TYR A CA 1
ATOM 1650 C C . TYR A 1 215 ? 24.238 -4.541 -12.020 1.00 59.47 215 TYR A C 1
ATOM 1652 O O . TYR A 1 215 ? 24.362 -3.351 -12.283 1.00 59.47 215 TYR A O 1
ATOM 1660 N N . GLU A 1 216 ? 24.976 -5.487 -12.625 1.00 62.16 216 GLU A N 1
ATOM 1661 C CA . GLU A 1 216 ? 25.983 -5.127 -13.640 1.00 62.16 216 GLU A CA 1
ATOM 1662 C C . GLU A 1 216 ? 25.339 -4.499 -14.880 1.00 62.16 216 GLU A C 1
ATOM 1664 O O . GLU A 1 216 ? 25.759 -3.403 -15.235 1.00 62.16 216 GLU A O 1
ATOM 1669 N N . PRO A 1 217 ? 24.253 -5.045 -15.467 1.00 62.47 217 PRO A N 1
ATOM 1670 C CA . PRO A 1 217 ? 23.613 -4.392 -16.609 1.00 62.47 217 PRO A CA 1
ATOM 1671 C C . PRO A 1 217 ? 22.967 -3.048 -16.265 1.00 62.47 217 PRO A C 1
ATOM 1673 O O . PRO A 1 217 ? 22.821 -2.197 -17.136 1.00 62.47 217 PRO A O 1
ATOM 1676 N N . LEU A 1 218 ? 22.544 -2.848 -15.012 1.00 61.66 218 LEU A N 1
ATOM 1677 C CA . LEU A 1 218 ? 22.028 -1.558 -14.545 1.00 61.66 218 LEU A CA 1
ATOM 1678 C C . LEU A 1 218 ? 23.148 -0.539 -14.353 1.00 61.66 218 LEU A C 1
ATOM 1680 O O . LEU A 1 218 ? 22.976 0.614 -14.731 1.00 61.66 218 LEU A O 1
ATOM 1684 N N . LEU A 1 219 ? 24.287 -0.952 -13.795 1.00 62.94 219 LEU A N 1
ATOM 1685 C CA . LEU A 1 219 ? 25.471 -0.107 -13.690 1.00 62.94 219 LEU A CA 1
ATOM 1686 C C . LEU A 1 219 ? 26.021 0.252 -15.066 1.00 62.94 219 LEU A C 1
ATOM 1688 O O . LEU A 1 219 ? 26.308 1.420 -15.294 1.00 62.94 219 LEU A O 1
ATOM 1692 N N . GLU A 1 220 ? 26.134 -0.713 -15.978 1.00 65.38 220 GLU A N 1
ATOM 1693 C CA . GLU A 1 220 ? 26.533 -0.469 -17.367 1.00 65.38 220 GLU A CA 1
ATOM 1694 C C . GLU A 1 220 ? 25.591 0.538 -18.027 1.00 65.38 220 GLU A C 1
ATOM 1696 O O . GLU A 1 220 ? 26.050 1.556 -18.538 1.00 65.38 220 GLU A O 1
ATOM 1701 N N . PHE A 1 221 ? 24.275 0.338 -17.910 1.00 62.28 221 PHE A N 1
ATOM 1702 C CA . PHE A 1 221 ? 23.289 1.279 -18.439 1.00 62.28 221 PHE A CA 1
ATOM 1703 C C . PHE A 1 221 ? 23.403 2.679 -17.810 1.00 62.28 221 PHE A C 1
ATOM 1705 O O . PHE A 1 221 ? 23.266 3.677 -18.506 1.00 62.28 221 PHE A O 1
ATOM 1712 N N . LEU A 1 222 ? 23.673 2.793 -16.506 1.00 58.62 222 LEU A N 1
ATOM 1713 C CA . LEU A 1 222 ? 23.869 4.091 -15.845 1.00 58.62 222 LEU A CA 1
ATOM 1714 C C . LEU A 1 222 ? 25.198 4.759 -16.234 1.00 58.62 222 LEU A C 1
ATOM 1716 O O . LEU A 1 222 ? 25.263 5.985 -16.291 1.00 58.62 222 LEU A O 1
ATOM 1720 N N . HIS A 1 223 ? 26.238 3.973 -16.514 1.00 59.09 223 HIS A N 1
ATOM 1721 C CA . HIS A 1 223 ? 27.532 4.463 -16.988 1.00 59.09 223 HIS A CA 1
ATOM 1722 C C . HIS A 1 223 ? 27.494 4.913 -18.453 1.00 59.09 223 HIS A C 1
ATOM 1724 O O . HIS A 1 223 ? 28.178 5.871 -18.796 1.00 59.09 223 HIS A O 1
ATOM 1730 N N . GLU A 1 224 ? 26.672 4.288 -19.299 1.00 55.59 224 GLU A N 1
ATOM 1731 C CA . GLU A 1 224 ? 26.439 4.713 -20.690 1.00 55.59 224 GLU A CA 1
ATOM 1732 C C . GLU A 1 224 ? 25.698 6.061 -20.809 1.00 55.59 224 GLU A C 1
ATOM 1734 O O . GLU A 1 224 ? 25.648 6.645 -21.890 1.00 55.59 224 GLU A O 1
ATOM 1739 N N . TRP A 1 225 ? 25.133 6.569 -19.708 1.00 47.53 225 TRP A N 1
ATOM 1740 C CA . TRP A 1 225 ? 24.395 7.838 -19.641 1.00 47.53 225 TRP A CA 1
ATOM 1741 C C . TRP A 1 225 ? 25.193 9.015 -19.033 1.00 47.53 225 TRP A C 1
ATOM 1743 O O . TRP A 1 225 ? 24.610 10.085 -18.830 1.00 47.53 225 TRP A O 1
ATOM 1753 N N . GLN A 1 226 ? 26.493 8.845 -18.744 1.00 39.81 226 GLN A N 1
ATOM 1754 C CA . GLN A 1 226 ? 27.430 9.940 -18.412 1.00 39.81 226 GLN A CA 1
ATOM 1755 C C . GLN A 1 226 ? 28.121 10.496 -19.659 1.00 39.81 226 GLN A C 1
ATOM 1757 O O . GLN A 1 226 ? 28.296 11.736 -19.704 1.00 39.81 226 GLN A O 1
#

pLDDT: mean 75.38, std 16.97, range [31.05, 94.62]

Foldseek 3Di:
DDDDDDPPDDPDPDPDPPPPDPDPPPDPPPPDDQAAQPGDDPDLLSLLVLLCLQPVPPDDPPPDDPNVVVRSVVCNPDPVSVVVSLVVLLVLLVVLLPDPDDDLVSLVSNLSSLLSHDLVSLVVLLVSLLCCLQVDPDHPLSSLVSNLSSLVSDDQPSDDPVSLLSSLVSLQVVLVVCPPPDPVSNVSSVSSNVSSVVSCVVNPVVPDDVCVVRVVVVVVVVVVVD

Organism: NCBI:txid979702

InterPro domains:
  IPR056251 Arm-like repeat domain [PF23948] (70-224)

Sequence (226 aa):
MAYVEHSGRAPDIASIPADIFPVNIPPPALDWIFPKPDEPLLDIPQLVSCLSLLNASPLPDSALEPSVLKWLQDTQANAEEKERLQTLAINVLTAFIRDELKDKGTVAEVLSIAPVLAKGEFRILLQHFADSIEKSRLLKIPALSGLAQLIHSASPGYLDADDLDKILGDISKRLKATHEQSPNHIFQLTLAVSHVLDAMADIKVTTGIKRVEVYEPLLEFLHEWQ